Protein AF-A0A1C2XYI6-F1 (afdb_monomer)

Sequence (178 aa):
MKVKRRLLYPVLLLLIMILSIPGVAYAEFDEYGYNAQARMFIGTLENWEALLQGLPPEPFNPKETDIVFVERKWDKLFDPMIHFNPPLGAGAWQEARLWKYLSGDQLGWTWHQDIEVVYSPDHPILGAFAIPQEAMGLTGFYCTRQQEYLLGPHGQRTVIQDFYVKKSVVIKAIIGLE

Secondary structure (DSSP, 8-state):
---SSTTHHHHHHHHHHHHTS---------TTSEETTTTEEEEEHHHHHHHHHTPPPPP--TT-BS-EEEEEEE-TTTGGGGGTPPPSSTT-EEEEEEEEE--GGGTT-EEEEEEEEEE-SSS--TTSEEPPHHHHSSS-EEEEEEEEEEE-TTS-EEEEEEEE--HHHHHHHHHT--

pLDDT: mean 88.87, std 14.99, range [43.09, 98.44]

Structure (mmCIF, N/CA/C/O backbone):
data_AF-A0A1C2XYI6-F1
#
_entry.id   AF-A0A1C2XYI6-F1
#
loop_
_atom_site.group_PDB
_atom_site.id
_atom_site.type_symbol
_atom_site.label_atom_id
_atom_site.label_alt_id
_atom_site.label_comp_id
_atom_site.label_asym_id
_atom_site.label_entity_id
_atom_site.label_seq_id
_atom_site.pdbx_PDB_ins_code
_atom_site.Cartn_x
_atom_site.Cartn_y
_atom_site.Cartn_z
_atom_site.occupancy
_atom_site.B_iso_or_equiv
_atom_site.auth_seq_id
_atom_site.auth_comp_id
_atom_site.auth_asym_id
_atom_site.auth_atom_id
_atom_site.pdbx_PDB_model_num
ATOM 1 N N . MET A 1 1 ? 52.700 2.552 43.284 1.00 43.31 1 MET A N 1
ATOM 2 C CA . MET A 1 1 ? 51.449 2.497 42.486 1.00 43.31 1 MET A CA 1
ATOM 3 C C . MET A 1 1 ? 51.345 3.720 41.566 1.00 43.31 1 MET A C 1
ATOM 5 O O . MET A 1 1 ? 50.894 4.762 42.013 1.00 43.31 1 MET A O 1
ATOM 9 N N . LYS A 1 2 ? 51.801 3.646 40.305 1.00 44.78 2 LYS A N 1
ATOM 10 C CA . LYS A 1 2 ? 51.787 4.788 39.353 1.00 44.78 2 LYS A CA 1
ATOM 11 C C . LYS A 1 2 ? 51.419 4.377 37.912 1.00 44.78 2 LYS A C 1
ATOM 13 O O . LYS A 1 2 ? 52.001 4.874 36.960 1.00 44.78 2 LYS A O 1
ATOM 18 N N . VAL A 1 3 ? 50.455 3.469 37.736 1.00 51.53 3 VAL A N 1
ATOM 19 C CA . VAL A 1 3 ? 50.033 3.016 36.385 1.00 51.53 3 VAL A CA 1
ATOM 20 C C . VAL A 1 3 ? 48.560 3.313 36.070 1.00 51.53 3 VAL A C 1
ATOM 22 O O . VAL A 1 3 ? 48.136 3.193 34.931 1.00 51.53 3 VAL A O 1
ATOM 25 N N . LYS A 1 4 ? 47.760 3.818 37.016 1.00 49.41 4 LYS A N 1
ATOM 26 C CA . LYS A 1 4 ? 46.311 3.962 36.776 1.00 49.41 4 LYS A CA 1
ATOM 27 C C . LYS A 1 4 ? 45.860 5.249 36.063 1.00 49.41 4 LYS A C 1
ATOM 29 O O . LYS A 1 4 ? 44.732 5.282 35.603 1.00 49.41 4 LYS A O 1
ATOM 34 N N . ARG A 1 5 ? 46.698 6.292 35.922 1.00 50.41 5 ARG A N 1
ATOM 35 C CA . ARG A 1 5 ? 46.276 7.590 35.329 1.00 50.41 5 ARG A CA 1
ATOM 36 C C . ARG A 1 5 ? 46.574 7.778 33.832 1.00 50.41 5 ARG A C 1
ATOM 38 O O . ARG A 1 5 ? 45.902 8.587 33.207 1.00 50.41 5 ARG A O 1
ATOM 45 N N . ARG A 1 6 ? 47.541 7.057 33.244 1.00 52.91 6 ARG A N 1
ATOM 46 C CA . ARG A 1 6 ? 47.948 7.263 31.831 1.00 52.91 6 ARG A CA 1
ATOM 47 C C . ARG A 1 6 ? 47.010 6.619 30.802 1.00 52.91 6 ARG A C 1
ATOM 49 O O . ARG A 1 6 ? 46.948 7.103 29.683 1.00 52.91 6 ARG A O 1
ATOM 56 N N . LEU A 1 7 ? 46.263 5.584 31.189 1.00 54.53 7 LEU A N 1
ATOM 57 C CA . LEU A 1 7 ? 45.269 4.921 30.331 1.00 54.53 7 LEU A CA 1
ATOM 58 C C . LEU A 1 7 ? 43.875 5.562 30.398 1.00 54.53 7 LEU A C 1
ATOM 60 O O . LEU A 1 7 ? 43.057 5.324 29.522 1.00 54.53 7 LEU A O 1
ATOM 64 N N . LEU A 1 8 ? 43.612 6.407 31.400 1.00 58.50 8 LEU A N 1
ATOM 65 C CA . LEU A 1 8 ? 42.308 7.056 31.585 1.00 58.50 8 LEU A CA 1
ATOM 66 C C . LEU A 1 8 ? 42.008 8.085 30.483 1.00 58.50 8 LEU A C 1
ATOM 68 O O . LEU A 1 8 ? 40.894 8.132 29.979 1.00 58.50 8 LEU A O 1
ATOM 72 N N . TYR A 1 9 ? 43.012 8.862 30.069 1.00 62.53 9 TYR A N 1
ATOM 73 C CA . TYR A 1 9 ? 42.872 9.880 29.022 1.00 62.53 9 TYR A CA 1
ATOM 74 C C . TYR A 1 9 ? 42.573 9.329 27.615 1.00 62.53 9 TYR A C 1
ATOM 76 O O . TYR A 1 9 ? 41.619 9.807 27.004 1.00 62.53 9 TYR A O 1
ATOM 84 N N . PRO A 1 10 ? 43.316 8.339 27.080 1.00 66.38 10 PRO A N 1
ATOM 85 C CA . PRO A 1 10 ? 43.022 7.800 25.751 1.00 66.38 10 PRO A CA 1
ATOM 86 C C . PRO A 1 10 ? 41.684 7.050 25.705 1.00 66.38 10 PRO A C 1
ATOM 88 O O . PRO A 1 10 ? 40.986 7.125 24.700 1.00 66.38 10 PRO A O 1
ATOM 91 N N . VAL A 1 11 ? 41.281 6.394 26.801 1.00 70.00 11 VAL A N 1
ATOM 92 C CA . VAL A 1 11 ? 39.966 5.737 26.907 1.00 70.00 11 VAL A CA 1
ATOM 93 C C . VAL A 1 11 ? 38.830 6.765 26.924 1.00 70.00 11 VAL A C 1
ATOM 95 O O . VAL A 1 11 ? 37.819 6.561 26.258 1.00 70.00 11 VAL A O 1
ATOM 98 N N . LEU A 1 12 ? 39.005 7.891 27.624 1.00 70.56 12 LEU A N 1
ATOM 99 C CA . LEU A 1 12 ? 38.019 8.974 27.654 1.00 70.56 12 LEU A CA 1
ATOM 100 C C . LEU A 1 12 ? 37.862 9.646 26.279 1.00 70.56 12 LEU A C 1
ATOM 102 O O . LEU A 1 12 ? 36.743 9.905 25.852 1.00 70.56 12 LEU A O 1
ATOM 106 N N . LEU A 1 13 ? 38.968 9.873 25.562 1.00 70.75 13 LEU A N 1
ATOM 107 C CA . LEU A 1 13 ? 38.957 10.406 24.193 1.00 70.75 13 LEU A CA 1
ATOM 108 C C . LEU A 1 13 ? 38.247 9.468 23.209 1.00 70.75 13 LEU A C 1
ATOM 110 O O . LEU A 1 13 ? 37.468 9.935 22.380 1.00 70.75 13 LEU A O 1
ATOM 114 N N . LEU A 1 14 ? 38.463 8.155 23.335 1.00 69.31 14 LEU A N 1
ATOM 115 C CA . LEU A 1 14 ? 37.775 7.155 22.515 1.00 69.31 14 LEU A CA 1
ATOM 116 C C . LEU A 1 14 ? 36.259 7.150 22.786 1.00 69.31 14 LEU A C 1
ATOM 118 O O . LEU A 1 14 ? 35.465 7.083 21.854 1.00 69.31 14 LEU A O 1
ATOM 122 N N . LEU A 1 15 ? 35.857 7.284 24.055 1.00 63.47 15 LEU A N 1
ATOM 123 C CA . LEU A 1 15 ? 34.454 7.395 24.470 1.00 63.47 15 LEU A CA 1
ATOM 124 C C . LEU A 1 15 ? 33.782 8.663 23.930 1.00 63.47 15 LEU A C 1
ATOM 126 O O . LEU A 1 15 ? 32.656 8.587 23.449 1.00 63.47 15 LEU A O 1
ATOM 130 N N . ILE A 1 16 ? 34.475 9.806 23.952 1.00 68.50 16 ILE A N 1
ATOM 131 C CA . ILE A 1 16 ? 33.968 11.059 23.373 1.00 68.50 16 ILE A CA 1
ATOM 132 C C . ILE A 1 16 ? 33.800 10.914 21.857 1.00 68.50 16 ILE A C 1
ATOM 134 O O . ILE A 1 16 ? 32.778 11.325 21.329 1.00 68.50 16 ILE A O 1
ATOM 138 N N . MET A 1 17 ? 34.736 10.268 21.154 1.00 62.41 17 MET A N 1
ATOM 139 C CA . MET A 1 17 ? 34.591 10.014 19.715 1.00 62.41 17 MET A CA 1
ATOM 140 C C . MET A 1 17 ? 33.411 9.096 19.370 1.00 62.41 17 MET A C 1
ATOM 142 O O . MET A 1 17 ? 32.752 9.330 18.362 1.00 62.41 17 MET A O 1
ATOM 146 N N . ILE A 1 18 ? 33.125 8.083 20.196 1.00 58.53 18 ILE A N 1
ATOM 147 C CA . ILE A 1 18 ? 31.962 7.197 20.010 1.00 58.53 18 ILE A CA 1
ATOM 148 C C . ILE A 1 18 ? 30.650 7.947 20.298 1.00 58.53 18 ILE A C 1
ATOM 150 O O . ILE A 1 18 ? 29.663 7.732 19.602 1.00 58.53 18 ILE A O 1
ATOM 154 N N . LEU A 1 19 ? 30.640 8.860 21.275 1.00 55.59 19 LEU A N 1
ATOM 155 C CA . LEU A 1 19 ? 29.485 9.714 21.593 1.00 55.59 19 LEU A CA 1
ATOM 156 C C . LEU A 1 19 ? 29.260 10.844 20.571 1.00 55.59 19 LEU A C 1
ATOM 158 O O . LEU A 1 19 ? 28.154 11.364 20.479 1.00 55.59 19 LEU A O 1
ATOM 162 N N . SER A 1 20 ? 30.289 11.209 19.801 1.00 53.59 20 SER A N 1
ATOM 163 C CA . SER A 1 20 ? 30.213 12.169 18.690 1.00 53.59 20 SER A CA 1
ATOM 164 C C . SER A 1 20 ? 29.752 11.546 17.373 1.00 53.59 20 SER A C 1
ATOM 166 O O . SER A 1 20 ? 29.658 12.255 16.370 1.00 53.59 20 SER A O 1
ATOM 168 N N . ILE A 1 21 ? 29.490 10.235 17.338 1.00 52.50 21 ILE A N 1
ATOM 169 C CA . ILE A 1 21 ? 28.773 9.640 16.213 1.00 52.50 21 ILE A CA 1
ATOM 170 C C . ILE A 1 21 ? 27.364 10.229 16.292 1.00 52.50 21 ILE A C 1
ATOM 172 O O . ILE A 1 21 ? 26.701 9.995 17.306 1.00 52.50 21 ILE A O 1
ATOM 176 N N . PRO A 1 22 ? 26.903 11.011 15.295 1.00 46.78 22 PRO A N 1
ATOM 177 C CA . PRO A 1 22 ? 25.528 11.474 15.279 1.00 46.78 22 PRO A CA 1
ATOM 178 C C . PRO A 1 22 ? 24.670 10.222 15.381 1.00 46.78 22 PRO A C 1
ATOM 180 O O . PRO A 1 22 ? 24.719 9.357 14.501 1.00 46.78 22 PRO A O 1
ATOM 183 N N . GLY A 1 23 ? 23.999 10.079 16.529 1.00 45.09 23 GLY A N 1
ATOM 184 C CA . GLY A 1 23 ? 23.109 8.965 16.786 1.00 45.09 23 GLY A CA 1
ATOM 185 C C . GLY A 1 23 ? 22.221 8.837 15.568 1.00 45.09 23 GLY A C 1
ATOM 186 O O . GLY A 1 23 ? 21.718 9.849 15.083 1.00 45.09 23 GLY A O 1
ATOM 187 N N . VAL A 1 24 ? 22.136 7.625 15.025 1.00 43.09 24 VAL A N 1
ATOM 188 C CA . VAL A 1 24 ? 21.235 7.294 13.928 1.00 43.09 24 VAL A CA 1
ATOM 189 C C . VAL A 1 24 ? 19.877 7.845 14.333 1.00 43.09 24 VAL A C 1
ATOM 191 O O . VAL A 1 24 ? 19.216 7.282 15.206 1.00 43.09 24 VAL A O 1
ATOM 194 N N . ALA A 1 25 ? 19.524 9.008 13.788 1.00 46.56 25 ALA A N 1
ATOM 195 C CA . ALA A 1 25 ? 18.205 9.561 13.926 1.00 46.56 25 ALA A CA 1
ATOM 196 C C . ALA A 1 25 ? 17.345 8.543 13.199 1.00 46.56 25 ALA A C 1
ATOM 198 O O . ALA A 1 25 ? 17.346 8.486 11.971 1.00 46.56 25 ALA A O 1
ATOM 199 N N . TYR A 1 26 ? 16.706 7.654 13.958 1.00 46.44 26 TYR A N 1
ATOM 200 C CA . TYR A 1 26 ? 15.505 7.010 13.476 1.00 46.44 26 TYR A CA 1
ATOM 201 C C . TYR A 1 26 ? 14.631 8.176 13.051 1.00 46.44 26 TYR A C 1
ATOM 203 O O . TYR A 1 26 ? 14.217 8.948 13.912 1.00 46.44 26 TYR A O 1
ATOM 211 N N . ALA A 1 27 ? 14.509 8.394 11.739 1.00 55.00 27 ALA A N 1
ATOM 212 C CA . ALA A 1 27 ? 13.663 9.450 11.224 1.00 55.00 27 ALA A CA 1
ATOM 213 C C . ALA A 1 27 ? 12.308 9.272 11.896 1.00 55.00 27 ALA A C 1
ATOM 215 O O . ALA A 1 27 ? 11.686 8.216 11.774 1.00 55.00 27 ALA A O 1
ATOM 216 N N . GLU A 1 28 ? 11.939 10.250 12.708 1.00 81.00 28 GLU A N 1
ATOM 217 C CA . GLU A 1 28 ? 10.619 10.312 13.296 1.00 81.00 28 GLU A CA 1
ATOM 218 C C . GLU A 1 28 ? 9.635 10.504 12.140 1.00 81.00 28 GLU A C 1
ATOM 220 O O . GLU A 1 28 ? 9.983 11.088 11.108 1.00 81.00 28 GLU A O 1
ATOM 225 N N . PHE A 1 29 ? 8.447 9.926 12.264 1.00 88.25 29 PHE A N 1
ATOM 226 C CA . PHE A 1 29 ? 7.396 10.191 11.294 1.00 88.25 29 PHE A CA 1
ATOM 227 C C . PHE A 1 29 ? 7.044 11.681 11.356 1.00 88.25 29 PHE A C 1
ATOM 229 O O . PHE A 1 29 ? 7.002 12.255 12.446 1.00 88.25 29 PHE A O 1
ATOM 236 N N . ASP A 1 30 ? 6.831 12.307 10.202 1.00 90.75 30 ASP A N 1
ATOM 237 C CA . ASP A 1 30 ? 6.361 13.689 10.157 1.00 90.75 30 ASP A CA 1
ATOM 238 C C . ASP A 1 30 ? 4.878 13.798 10.560 1.00 90.75 30 ASP A C 1
ATOM 240 O O . ASP A 1 30 ? 4.233 12.820 10.944 1.00 90.75 30 ASP A O 1
ATOM 244 N N . GLU A 1 31 ? 4.328 15.007 10.483 1.00 90.75 31 GLU A N 1
ATOM 245 C CA . GLU A 1 31 ? 2.940 15.302 10.854 1.00 90.75 31 GLU A CA 1
ATOM 246 C C . GLU A 1 31 ? 1.879 14.569 10.015 1.00 90.75 31 GLU A C 1
ATOM 248 O O . GLU A 1 31 ? 0.759 14.389 10.490 1.00 90.75 31 GLU A O 1
ATOM 253 N N . TYR A 1 32 ? 2.221 14.091 8.814 1.00 91.75 32 TYR A N 1
ATOM 254 C CA . TYR A 1 32 ? 1.335 13.243 8.010 1.00 91.75 32 TYR A CA 1
ATOM 255 C C . TYR A 1 32 ? 1.375 11.784 8.463 1.00 91.75 32 TYR A C 1
ATOM 257 O O . TYR A 1 32 ? 0.476 11.009 8.132 1.00 91.75 32 TYR A O 1
ATOM 265 N N . GLY A 1 33 ? 2.429 11.394 9.184 1.00 92.44 33 GLY A N 1
ATOM 266 C CA . GLY A 1 33 ? 2.783 10.002 9.404 1.00 92.44 33 GLY A CA 1
ATOM 267 C C . GLY A 1 33 ? 3.702 9.445 8.316 1.00 92.44 33 GLY A C 1
ATOM 268 O O . GLY A 1 33 ? 3.725 8.233 8.107 1.00 92.44 33 GLY A O 1
ATOM 269 N N . TYR A 1 34 ? 4.458 10.287 7.604 1.00 94.31 34 TYR A N 1
ATOM 270 C CA . TYR A 1 34 ? 5.405 9.879 6.564 1.00 94.31 34 TYR A CA 1
ATOM 271 C C . TYR A 1 34 ? 6.841 9.775 7.092 1.00 94.31 34 TYR A C 1
ATOM 273 O O . TYR A 1 34 ? 7.310 10.581 7.893 1.00 94.31 34 TYR A O 1
ATOM 281 N N . ASN A 1 35 ? 7.568 8.759 6.625 1.00 95.06 35 ASN A N 1
ATOM 282 C CA . ASN A 1 35 ? 8.977 8.545 6.928 1.00 95.06 35 ASN A CA 1
ATOM 283 C C . ASN A 1 35 ? 9.753 8.192 5.655 1.00 95.06 35 ASN A C 1
ATOM 285 O O . ASN A 1 35 ? 9.824 7.030 5.239 1.00 95.06 35 ASN A O 1
ATOM 289 N N . ALA A 1 36 ? 10.395 9.204 5.069 1.00 91.62 36 ALA A N 1
ATOM 290 C CA . ALA A 1 36 ? 11.170 9.067 3.836 1.00 91.62 36 ALA A CA 1
ATOM 291 C C . ALA A 1 36 ? 12.325 8.057 3.948 1.00 91.62 36 ALA A C 1
ATOM 293 O O . ALA A 1 36 ? 12.610 7.318 3.008 1.00 91.62 36 ALA A O 1
ATOM 294 N N . GLN A 1 37 ? 13.010 7.998 5.096 1.00 91.69 37 GLN A N 1
ATOM 295 C CA . GLN A 1 37 ? 14.162 7.105 5.263 1.00 91.69 37 GLN A CA 1
ATOM 296 C C . GLN A 1 37 ? 13.724 5.642 5.385 1.00 91.69 37 GLN A C 1
ATOM 298 O O . GLN A 1 37 ? 14.354 4.749 4.804 1.00 91.69 37 GLN A O 1
ATOM 303 N N . ALA A 1 38 ? 12.632 5.406 6.117 1.00 93.56 38 ALA A N 1
ATOM 304 C CA . ALA A 1 38 ? 12.037 4.088 6.294 1.00 93.56 38 ALA A CA 1
ATOM 305 C C . ALA A 1 38 ? 11.195 3.633 5.092 1.00 93.56 38 ALA A C 1
ATOM 307 O O . ALA A 1 38 ? 10.863 2.448 5.034 1.00 93.56 38 ALA A O 1
ATOM 308 N N . ARG A 1 39 ? 10.886 4.538 4.145 1.00 96.38 39 ARG A N 1
ATOM 309 C CA . ARG A 1 39 ? 9.989 4.296 2.998 1.00 96.38 39 ARG A CA 1
ATOM 310 C C . ARG A 1 39 ? 8.641 3.770 3.456 1.00 96.38 39 ARG A C 1
ATOM 312 O O . ARG A 1 39 ? 8.193 2.692 3.061 1.00 96.38 39 ARG A O 1
ATOM 319 N N . MET A 1 40 ? 8.076 4.504 4.406 1.00 96.94 40 MET A N 1
ATOM 320 C CA . MET A 1 40 ? 6.895 4.094 5.136 1.00 96.94 40 MET A CA 1
ATOM 321 C C . MET A 1 40 ? 5.966 5.277 5.366 1.00 96.94 40 MET A C 1
ATOM 323 O O . MET A 1 40 ? 6.413 6.407 5.558 1.00 96.94 40 MET A O 1
ATOM 327 N N . PHE A 1 41 ? 4.675 4.984 5.384 1.00 96.50 41 PHE A N 1
ATOM 328 C CA . PHE A 1 41 ? 3.623 5.887 5.816 1.00 96.50 41 PHE A CA 1
ATOM 329 C C . PHE A 1 41 ? 2.706 5.153 6.795 1.00 96.50 41 PHE A C 1
ATOM 331 O O . PHE A 1 41 ? 2.370 3.996 6.542 1.00 96.50 41 PHE A O 1
ATOM 338 N N . ILE A 1 42 ? 2.297 5.803 7.883 1.00 95.38 42 ILE A N 1
ATOM 339 C CA . ILE A 1 42 ? 1.306 5.300 8.841 1.00 95.38 42 ILE A CA 1
ATOM 340 C C . ILE A 1 42 ? 0.376 6.454 9.215 1.00 95.38 42 ILE A C 1
ATOM 342 O O . ILE A 1 42 ? 0.786 7.374 9.915 1.00 95.38 42 ILE A O 1
ATOM 346 N N . GLY A 1 43 ? -0.884 6.387 8.798 1.00 95.12 43 GLY A N 1
ATOM 347 C CA . GLY A 1 43 ? -1.850 7.454 9.051 1.00 95.12 43 GLY A CA 1
ATOM 348 C C . GLY A 1 43 ? -3.250 7.097 8.569 1.00 95.12 43 GLY A C 1
ATOM 349 O O . GLY A 1 43 ? -3.619 5.923 8.522 1.00 95.12 43 GLY A O 1
ATOM 350 N N . THR A 1 44 ? -4.033 8.107 8.204 1.00 96.81 44 THR A N 1
ATOM 351 C CA . THR A 1 44 ? -5.316 7.929 7.511 1.00 96.81 44 THR A CA 1
ATOM 352 C C . THR A 1 44 ? -5.116 7.952 6.000 1.00 96.81 44 THR A C 1
ATOM 354 O O . THR A 1 44 ? -4.115 8.468 5.497 1.00 96.81 44 THR A O 1
ATOM 357 N N . LEU A 1 45 ? -6.065 7.380 5.259 1.00 96.38 45 LEU A N 1
ATOM 358 C CA . LEU A 1 45 ? -6.080 7.463 3.800 1.00 96.38 45 LEU A CA 1
ATOM 359 C C . LEU A 1 45 ? -6.155 8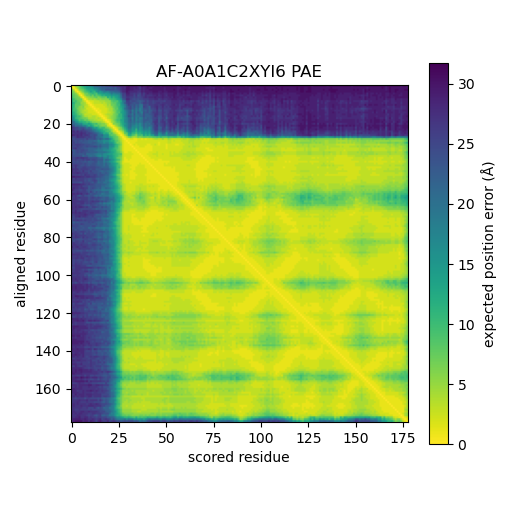.924 3.332 1.00 96.38 45 LEU A C 1
ATOM 361 O O . LEU A 1 45 ? -5.452 9.295 2.399 1.00 96.38 45 LEU A O 1
ATOM 365 N N . GLU A 1 46 ? -6.919 9.759 4.037 1.00 95.75 46 GLU A N 1
ATOM 366 C CA . GLU A 1 46 ? -7.007 11.205 3.795 1.00 95.75 46 GLU A CA 1
ATOM 367 C C . GLU A 1 46 ? -5.646 11.894 3.969 1.00 95.75 46 GLU A C 1
ATOM 369 O O . GLU A 1 46 ? -5.225 12.642 3.091 1.00 95.75 46 GLU A O 1
ATOM 374 N N . ASN A 1 47 ? -4.887 11.578 5.026 1.00 96.06 47 ASN A N 1
ATOM 375 C CA . ASN A 1 47 ? -3.545 12.142 5.222 1.00 96.06 47 ASN A CA 1
ATOM 376 C C . ASN A 1 47 ? -2.532 11.656 4.188 1.00 96.06 47 ASN A C 1
ATOM 378 O O . ASN A 1 47 ? -1.625 12.400 3.815 1.00 96.06 47 ASN A O 1
ATOM 382 N N . TRP A 1 48 ? -2.682 10.425 3.700 1.00 95.88 48 TRP A N 1
ATOM 383 C CA . TRP A 1 48 ? -1.884 9.944 2.579 1.00 95.88 48 TRP A CA 1
ATOM 384 C C . TRP A 1 48 ? -2.170 10.754 1.308 1.00 95.88 48 TRP A C 1
ATOM 386 O O . TRP A 1 48 ? -1.246 11.157 0.603 1.00 95.88 48 TRP A O 1
ATOM 396 N N . GLU A 1 49 ? -3.441 11.019 1.009 1.00 94.81 49 GLU A N 1
ATOM 397 C CA . GLU A 1 49 ? -3.833 11.837 -0.140 1.00 94.81 49 GLU A CA 1
ATOM 398 C C . GLU A 1 49 ? -3.385 13.294 0.015 1.00 94.81 49 GLU A C 1
ATOM 400 O O . GLU A 1 49 ? -2.876 13.876 -0.945 1.00 94.81 49 GLU A O 1
ATOM 405 N N . ALA A 1 50 ? -3.495 13.856 1.221 1.00 95.50 50 ALA A N 1
ATOM 406 C CA . ALA A 1 50 ? -3.021 15.196 1.542 1.00 95.50 50 ALA A CA 1
ATOM 407 C C . ALA A 1 50 ? -1.508 15.326 1.324 1.00 95.50 50 ALA A C 1
ATOM 409 O O . ALA A 1 50 ? -1.074 16.256 0.642 1.00 95.50 50 ALA A O 1
ATOM 410 N N . LEU A 1 51 ? -0.719 14.349 1.794 1.00 94.62 51 LEU A N 1
ATOM 411 C CA . LEU A 1 51 ? 0.726 14.275 1.557 1.00 94.62 51 LEU A CA 1
ATOM 412 C C . LEU A 1 51 ? 1.049 14.325 0.059 1.00 94.62 51 LEU A C 1
ATOM 414 O O . LEU A 1 51 ? 1.893 15.113 -0.369 1.00 94.62 51 LEU A O 1
ATOM 418 N N . LEU A 1 52 ? 0.374 13.498 -0.745 1.00 92.81 52 LEU A N 1
ATOM 419 C CA . LEU A 1 52 ? 0.604 13.445 -2.189 1.00 92.81 52 LEU A CA 1
ATOM 420 C C . LEU A 1 52 ? 0.201 14.748 -2.896 1.00 92.81 52 LEU A C 1
ATOM 422 O O . LEU A 1 52 ? 0.826 15.131 -3.880 1.00 92.81 52 LEU A O 1
ATOM 426 N N . GLN A 1 53 ? -0.824 15.444 -2.408 1.00 93.19 53 GLN A N 1
ATOM 427 C CA . GLN A 1 53 ? -1.312 16.697 -2.995 1.00 93.19 53 GLN A CA 1
ATOM 428 C C . GLN A 1 53 ? -0.610 17.949 -2.444 1.00 93.19 53 GLN A C 1
ATOM 430 O O . GLN A 1 53 ? -0.831 19.047 -2.957 1.00 93.19 53 GLN A O 1
ATOM 435 N N . GLY A 1 54 ? 0.232 17.810 -1.415 1.00 92.31 54 GLY A N 1
ATOM 436 C CA . GLY A 1 54 ? 0.833 18.938 -0.701 1.00 92.31 54 GLY A CA 1
ATOM 437 C C . GLY A 1 54 ? -0.187 19.775 0.081 1.00 92.31 54 GLY A C 1
ATOM 438 O O . GLY A 1 54 ? 0.007 20.980 0.249 1.00 92.31 54 GLY A O 1
ATOM 439 N N . LEU A 1 55 ? -1.289 19.159 0.513 1.00 94.75 55 LEU A N 1
ATOM 440 C CA . LEU A 1 55 ? -2.298 19.769 1.381 1.00 94.75 55 LEU A CA 1
ATOM 441 C C . LEU A 1 55 ? -1.915 19.569 2.853 1.00 94.75 55 LEU A C 1
ATOM 443 O O . LEU A 1 55 ? -1.239 18.591 3.140 1.00 94.75 55 LEU A O 1
ATOM 447 N N . PRO A 1 56 ? -2.348 20.439 3.785 1.00 94.19 56 PRO A N 1
ATOM 448 C CA . PRO A 1 56 ? -2.069 20.270 5.213 1.00 94.19 56 PRO A CA 1
ATOM 449 C C . PRO A 1 56 ? -2.573 18.925 5.768 1.00 94.19 56 PRO A C 1
ATOM 451 O O . PRO A 1 56 ? -3.602 18.437 5.293 1.00 94.19 56 PRO A O 1
ATOM 454 N N . PRO A 1 57 ? -1.915 18.350 6.793 1.00 93.69 57 PRO A N 1
ATOM 455 C CA . PRO A 1 57 ? -2.394 17.131 7.434 1.00 93.69 57 PRO A CA 1
ATOM 456 C C . PRO A 1 57 ? -3.660 17.408 8.252 1.00 93.69 57 PRO A C 1
ATOM 458 O O . PRO A 1 57 ? -3.804 18.465 8.876 1.00 93.69 57 PRO A O 1
ATOM 461 N N . GLU A 1 58 ? -4.546 16.422 8.319 1.00 90.06 58 GLU A N 1
ATOM 462 C CA . GLU A 1 58 ? -5.700 16.436 9.206 1.00 90.06 58 GLU A CA 1
ATOM 463 C C . GLU A 1 58 ? -5.408 15.650 10.497 1.00 90.06 58 GLU A C 1
ATOM 465 O O . GLU A 1 58 ? -4.879 14.530 10.463 1.00 90.06 58 GLU A O 1
ATOM 470 N N . PRO A 1 59 ? -5.731 16.214 11.675 1.00 87.62 59 PRO A N 1
ATOM 471 C CA . PRO A 1 59 ? -5.619 15.484 12.926 1.00 87.62 59 PRO A CA 1
ATOM 472 C C . PRO A 1 59 ? -6.658 14.363 12.963 1.00 87.62 59 PRO A C 1
ATOM 474 O O . PRO A 1 59 ? -7.827 14.580 12.660 1.00 87.62 59 PRO A O 1
ATOM 477 N N . PHE A 1 60 ? -6.250 13.181 13.416 1.00 85.12 60 PHE A N 1
ATOM 478 C CA . PHE A 1 60 ? -7.141 12.029 13.525 1.00 85.12 60 PHE A CA 1
ATOM 479 C C . PHE A 1 60 ? -6.966 11.310 14.860 1.00 85.12 60 PHE A C 1
ATOM 481 O O . PHE A 1 60 ? -5.893 11.331 15.472 1.00 85.12 60 PHE A O 1
ATOM 488 N N . ASN A 1 61 ? -8.018 10.631 15.314 1.00 87.38 61 ASN A N 1
ATOM 489 C CA . ASN A 1 61 ? -7.943 9.753 16.473 1.00 87.38 61 ASN A CA 1
ATOM 490 C C . ASN A 1 61 ? -7.674 8.302 16.015 1.00 87.38 61 ASN A C 1
ATOM 492 O O . ASN A 1 61 ? -8.484 7.737 15.286 1.00 87.38 61 ASN A O 1
ATOM 496 N N . PRO A 1 62 ? -6.603 7.628 16.485 1.00 85.38 62 PRO A N 1
ATOM 497 C CA . PRO A 1 62 ? -6.280 6.243 16.109 1.00 85.38 62 PRO A CA 1
ATOM 498 C C . PRO A 1 62 ? -7.342 5.183 16.449 1.00 85.38 62 PRO A C 1
ATOM 500 O O . PRO A 1 62 ? -7.161 4.010 16.126 1.00 85.38 62 PRO A O 1
ATOM 503 N N . LYS A 1 63 ? -8.403 5.558 17.169 1.00 87.38 63 LYS A N 1
ATOM 504 C CA . LYS A 1 63 ? -9.533 4.695 17.545 1.00 87.38 63 LYS A CA 1
ATOM 505 C C . LYS A 1 63 ? -10.862 5.170 16.965 1.00 87.38 63 LYS A C 1
ATOM 507 O O . LYS A 1 63 ? -11.913 4.697 17.390 1.00 87.38 63 LYS A O 1
ATOM 512 N N . GLU A 1 64 ? -10.821 6.143 16.067 1.00 91.94 64 GLU A N 1
ATOM 513 C CA . GLU A 1 64 ? -12.016 6.664 15.429 1.00 91.94 64 GLU A CA 1
ATOM 514 C C . GLU A 1 64 ? -12.65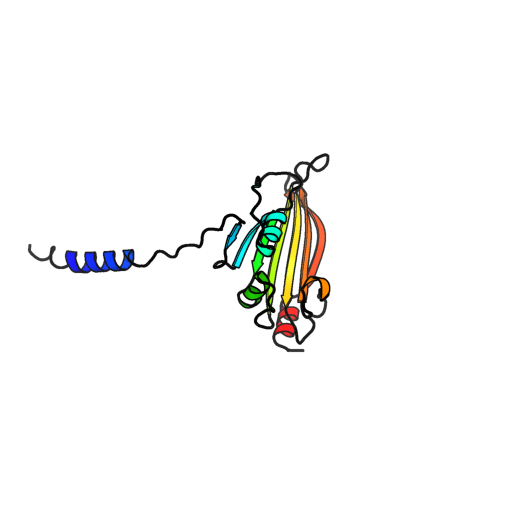9 5.602 14.546 1.00 91.94 64 GLU A C 1
ATOM 516 O O . GLU A 1 64 ? -11.984 4.860 13.826 1.00 91.94 64 GLU A O 1
ATOM 521 N N . THR A 1 65 ? -13.978 5.500 14.647 1.00 94.81 65 THR A N 1
ATOM 522 C CA . THR A 1 65 ? -14.755 4.648 13.761 1.00 94.81 65 THR A CA 1
ATOM 523 C C . THR A 1 65 ? -14.991 5.357 12.445 1.00 94.81 65 THR A C 1
ATOM 525 O O . THR A 1 65 ? -15.023 6.578 12.366 1.00 94.81 65 THR A O 1
ATOM 528 N N . ASP A 1 66 ? -15.205 4.566 11.413 1.00 94.38 66 ASP A N 1
ATOM 529 C CA . ASP A 1 66 ? -15.516 5.017 10.070 1.00 94.38 66 ASP A CA 1
ATOM 530 C C . ASP A 1 66 ? -14.424 5.754 9.287 1.00 94.38 66 ASP A C 1
ATOM 532 O O . ASP A 1 66 ? -14.643 6.086 8.124 1.00 94.38 66 ASP A O 1
ATOM 536 N N . ILE A 1 67 ? -13.221 5.852 9.849 1.00 95.88 67 ILE A N 1
ATOM 537 C CA . ILE A 1 67 ? -12.023 6.341 9.162 1.00 95.88 67 ILE A CA 1
ATOM 538 C C . ILE A 1 67 ? -11.213 5.169 8.605 1.00 95.88 67 ILE A C 1
ATOM 540 O O . ILE A 1 67 ? -11.018 4.149 9.274 1.00 95.88 67 ILE A O 1
ATOM 544 N N . VAL A 1 68 ? -10.731 5.320 7.369 1.00 97.62 68 VAL A N 1
ATOM 545 C CA . VAL A 1 68 ? -9.801 4.370 6.753 1.00 97.62 68 VAL A CA 1
ATOM 546 C C . VAL A 1 68 ? -8.382 4.756 7.138 1.00 97.62 68 VAL A C 1
ATOM 548 O O . VAL A 1 68 ? -7.855 5.783 6.717 1.00 97.62 68 VAL A O 1
ATOM 551 N N . PHE A 1 69 ? -7.756 3.904 7.928 1.00 97.44 69 PHE A N 1
ATOM 552 C CA . PHE A 1 69 ? -6.342 3.973 8.237 1.00 97.44 69 PHE A CA 1
ATOM 553 C C . PHE A 1 69 ? -5.538 3.225 7.185 1.00 97.44 69 PHE A C 1
ATOM 555 O O . PHE A 1 69 ? -6.030 2.272 6.576 1.00 97.44 69 PHE A O 1
ATOM 562 N N . VAL A 1 70 ? -4.293 3.641 6.991 1.00 97.38 70 VAL A N 1
ATOM 563 C CA . VAL A 1 70 ? -3.383 3.014 6.044 1.00 97.38 70 VAL A CA 1
ATOM 564 C C . VAL A 1 70 ? -1.957 2.987 6.585 1.00 97.38 70 VAL A C 1
ATOM 566 O O . VAL A 1 70 ? -1.413 3.983 7.059 1.00 97.38 70 VAL A O 1
ATOM 569 N N . GLU A 1 71 ? -1.337 1.821 6.463 1.00 97.56 71 GLU A N 1
ATOM 570 C CA . GLU A 1 71 ? 0.104 1.630 6.529 1.00 97.56 71 GLU A CA 1
ATOM 571 C C . GLU A 1 71 ? 0.585 1.330 5.111 1.00 97.56 71 GLU A C 1
ATOM 573 O O . GLU A 1 71 ? 0.114 0.381 4.482 1.00 97.56 71 GLU A O 1
ATOM 578 N N . ARG A 1 72 ? 1.516 2.127 4.589 1.00 97.94 72 ARG A N 1
ATOM 579 C CA . ARG A 1 72 ? 2.177 1.852 3.309 1.00 97.94 72 ARG A CA 1
ATOM 580 C C . ARG A 1 72 ? 3.654 1.629 3.533 1.00 97.94 72 ARG A C 1
ATOM 582 O O . ARG A 1 72 ? 4.275 2.293 4.361 1.00 97.94 72 ARG A O 1
ATOM 589 N N . LYS A 1 73 ? 4.224 0.731 2.745 1.00 98.00 73 LYS A N 1
ATOM 590 C CA . LYS A 1 73 ? 5.660 0.496 2.682 1.00 98.00 73 LYS A CA 1
ATOM 591 C C . LYS A 1 73 ? 6.062 0.244 1.247 1.00 98.00 73 LYS A C 1
ATOM 593 O O . LYS A 1 73 ? 5.346 -0.434 0.520 1.00 98.00 73 LYS A O 1
ATOM 598 N N . TRP A 1 74 ? 7.209 0.753 0.844 1.00 98.12 74 TRP A N 1
ATOM 599 C CA . TRP A 1 74 ? 7.691 0.558 -0.514 1.00 98.12 74 TRP A CA 1
ATOM 600 C C . TRP A 1 74 ? 9.202 0.393 -0.544 1.00 98.12 74 TRP A C 1
ATOM 602 O O . TRP A 1 74 ? 9.911 0.574 0.453 1.00 98.12 74 TRP A O 1
ATOM 612 N N . ASP A 1 75 ? 9.696 -0.031 -1.694 1.00 97.75 75 ASP A N 1
ATOM 613 C CA . ASP A 1 75 ? 11.114 -0.229 -1.925 1.00 97.75 75 ASP A CA 1
ATOM 614 C C . ASP A 1 75 ? 11.775 1.021 -2.511 1.00 97.75 75 ASP A C 1
ATOM 616 O O . ASP A 1 75 ? 11.128 1.953 -2.978 1.00 97.75 75 ASP A O 1
ATOM 620 N N . LYS A 1 76 ? 13.108 1.034 -2.523 1.00 97.50 76 LYS A N 1
ATOM 621 C CA . LYS A 1 76 ? 13.866 2.176 -3.040 1.00 97.50 76 LYS A CA 1
ATOM 622 C C . L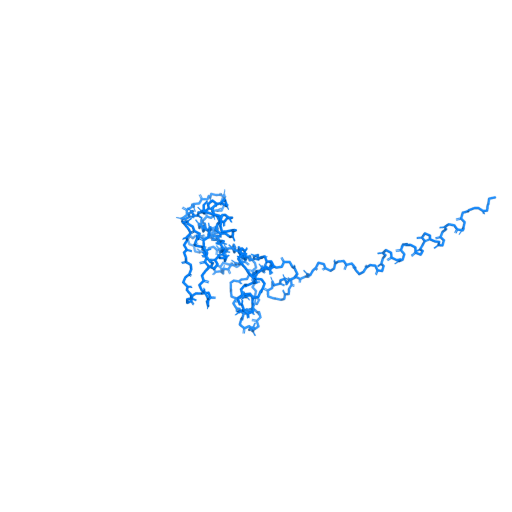YS A 1 76 ? 13.583 2.458 -4.521 1.00 97.50 76 LYS A C 1
ATOM 624 O O . LYS A 1 76 ? 13.672 3.610 -4.936 1.00 97.50 76 LYS A O 1
ATOM 629 N N . LEU A 1 77 ? 13.293 1.442 -5.336 1.00 97.81 77 LEU A N 1
ATOM 630 C CA . LEU A 1 77 ? 13.006 1.655 -6.756 1.00 97.81 77 LEU A CA 1
ATOM 631 C C . LEU A 1 77 ? 11.651 2.344 -6.968 1.00 97.81 77 LEU A C 1
ATOM 633 O O . LEU A 1 77 ? 11.480 3.027 -7.978 1.00 97.81 77 LEU A O 1
ATOM 637 N N . PHE A 1 78 ? 10.726 2.203 -6.017 1.00 97.44 78 PHE A N 1
ATOM 638 C CA . PHE A 1 78 ? 9.424 2.863 -6.014 1.00 97.44 78 PHE A CA 1
ATOM 639 C C . PHE A 1 78 ? 9.463 4.307 -5.479 1.00 97.44 78 PHE A C 1
ATOM 641 O O . PHE A 1 78 ? 8.544 5.061 -5.772 1.00 97.44 78 PHE A O 1
ATOM 648 N N . ASP A 1 79 ? 10.520 4.735 -4.770 1.00 95.94 79 ASP A N 1
ATOM 649 C CA . ASP A 1 79 ? 10.636 6.086 -4.173 1.00 95.94 79 ASP A CA 1
ATOM 650 C C . ASP A 1 79 ? 10.183 7.250 -5.089 1.00 95.94 79 ASP A C 1
ATOM 652 O O . ASP A 1 79 ? 9.453 8.122 -4.610 1.00 95.94 79 ASP A O 1
ATOM 656 N N . PRO A 1 80 ? 10.529 7.300 -6.395 1.00 95.88 80 PRO A N 1
ATOM 657 C CA . PRO A 1 80 ? 10.100 8.403 -7.260 1.00 95.88 80 PRO A CA 1
ATOM 658 C C . PRO A 1 80 ? 8.577 8.537 -7.416 1.00 95.88 80 PRO A C 1
ATOM 660 O O . PRO A 1 80 ? 8.089 9.647 -7.648 1.00 95.88 80 PRO A O 1
ATOM 663 N N . MET A 1 81 ? 7.824 7.443 -7.250 1.00 94.31 81 MET A N 1
ATOM 664 C CA . MET A 1 81 ? 6.363 7.433 -7.389 1.00 94.31 81 MET A CA 1
ATOM 665 C C . MET A 1 81 ? 5.664 8.259 -6.310 1.00 94.31 81 MET A C 1
ATOM 667 O O . MET A 1 81 ? 4.574 8.767 -6.558 1.00 94.31 81 MET A O 1
ATOM 671 N N . ILE A 1 82 ? 6.297 8.456 -5.149 1.00 92.62 82 ILE A N 1
ATOM 672 C CA . ILE A 1 82 ? 5.790 9.338 -4.083 1.00 92.62 82 ILE A CA 1
ATOM 673 C C . ILE A 1 82 ? 5.690 10.794 -4.569 1.00 92.62 82 ILE A C 1
ATOM 675 O O . ILE A 1 82 ? 4.888 11.573 -4.069 1.00 92.62 82 ILE A O 1
ATOM 679 N N . HIS A 1 83 ? 6.468 11.146 -5.594 1.00 90.44 83 HIS A N 1
ATOM 680 C CA . HIS A 1 83 ? 6.463 12.455 -6.243 1.00 90.44 83 HIS A CA 1
ATOM 681 C C . HIS A 1 83 ? 5.968 12.378 -7.695 1.00 90.44 83 HIS A C 1
ATOM 683 O O . HIS A 1 83 ? 6.369 13.196 -8.521 1.00 90.44 83 HIS A O 1
ATOM 689 N N . PHE A 1 84 ? 5.137 11.378 -8.016 1.00 90.44 84 PHE A N 1
ATOM 690 C CA . PHE A 1 84 ? 4.543 11.154 -9.342 1.00 90.44 84 PHE A CA 1
ATOM 691 C C . PHE A 1 84 ? 5.550 10.981 -10.491 1.00 90.44 84 PHE A C 1
ATOM 693 O O . PHE A 1 84 ? 5.217 11.204 -11.655 1.00 90.44 84 PHE A O 1
ATOM 700 N N . ASN A 1 85 ? 6.782 10.570 -10.188 1.00 94.81 85 ASN A N 1
ATOM 701 C CA . ASN A 1 85 ? 7.779 10.231 -11.201 1.00 94.81 85 ASN A CA 1
ATOM 702 C C . ASN A 1 85 ? 7.803 8.715 -11.442 1.00 94.81 85 ASN A C 1
ATOM 704 O O . ASN A 1 85 ? 7.568 7.959 -10.499 1.00 94.81 85 ASN A O 1
ATOM 708 N N . PRO A 1 86 ? 8.147 8.247 -12.659 1.00 95.69 86 PRO A N 1
ATOM 709 C CA . PRO A 1 86 ? 8.246 6.819 -12.945 1.00 95.69 86 PRO A CA 1
ATOM 710 C C . PRO A 1 86 ? 9.218 6.081 -12.005 1.00 95.69 86 PRO A C 1
ATOM 712 O O . PRO A 1 86 ? 10.231 6.665 -11.601 1.00 95.69 86 PRO A O 1
ATOM 715 N N . PRO A 1 87 ? 8.975 4.791 -11.697 1.00 97.19 87 PRO A N 1
ATOM 716 C CA . PRO A 1 87 ? 9.894 3.995 -10.890 1.00 97.19 87 PRO A CA 1
ATOM 717 C C . PRO A 1 87 ? 11.284 3.891 -11.524 1.00 97.19 87 PRO A C 1
ATOM 719 O O . PRO A 1 87 ? 11.433 3.938 -12.746 1.00 97.19 87 PRO A O 1
ATOM 722 N N . LEU A 1 88 ? 12.309 3.667 -10.698 1.00 96.88 88 LEU A N 1
ATOM 723 C CA . LEU A 1 88 ? 13.704 3.586 -11.158 1.00 96.88 88 LEU A CA 1
ATOM 724 C C . LEU A 1 88 ? 14.009 2.343 -12.007 1.00 96.88 88 LEU A C 1
ATOM 726 O O . LEU A 1 88 ? 15.050 2.292 -12.660 1.00 96.88 88 LEU A O 1
ATOM 730 N N . GLY A 1 89 ? 13.142 1.331 -11.984 1.00 96.25 89 GLY A N 1
ATOM 731 C CA . GLY A 1 89 ? 13.309 0.121 -12.781 1.00 96.25 89 GLY A CA 1
ATOM 732 C C . GLY A 1 89 ? 12.339 -0.990 -12.398 1.00 96.25 89 GLY A C 1
ATOM 733 O O . GLY A 1 89 ? 11.608 -0.883 -11.411 1.00 96.25 89 GLY A O 1
ATOM 734 N N . ALA A 1 90 ? 12.351 -2.063 -13.193 1.00 96.94 90 ALA A N 1
ATOM 735 C CA . ALA A 1 90 ? 11.577 -3.273 -12.938 1.00 96.94 90 ALA A CA 1
ATOM 736 C C . ALA A 1 90 ? 11.845 -3.829 -11.528 1.00 96.94 90 ALA A C 1
ATOM 738 O O . ALA A 1 90 ? 12.969 -3.791 -11.026 1.00 96.94 90 ALA A O 1
ATOM 739 N N . GLY A 1 91 ? 10.803 -4.362 -10.897 1.00 96.81 91 GLY A N 1
ATOM 740 C CA . GLY A 1 91 ? 10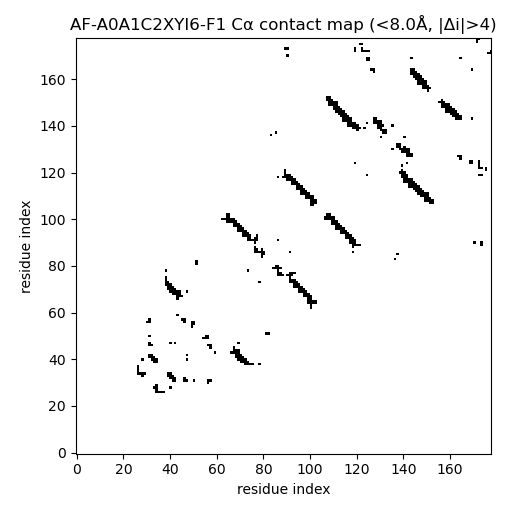.850 -4.867 -9.528 1.00 96.81 91 GLY A CA 1
ATOM 741 C C . GLY A 1 91 ? 10.605 -3.813 -8.452 1.00 96.81 91 GLY A C 1
ATOM 742 O O . GLY A 1 91 ? 10.595 -4.182 -7.281 1.00 96.81 91 GLY A O 1
ATOM 743 N N . ALA A 1 92 ? 10.360 -2.549 -8.820 1.00 98.06 92 ALA A N 1
ATOM 744 C CA . ALA A 1 92 ? 9.827 -1.568 -7.880 1.00 98.06 92 ALA A CA 1
ATOM 745 C C . ALA A 1 92 ? 8.485 -2.043 -7.310 1.00 98.06 92 ALA A C 1
ATOM 747 O O . ALA A 1 92 ? 7.646 -2.553 -8.058 1.00 98.06 92 ALA A O 1
ATOM 748 N N . TRP A 1 93 ? 8.267 -1.885 -6.008 1.00 98.00 93 TRP A N 1
ATOM 749 C CA . TRP A 1 93 ? 7.065 -2.389 -5.350 1.00 98.00 93 TRP A CA 1
ATOM 750 C C . TRP A 1 93 ? 6.589 -1.506 -4.199 1.00 98.00 93 TRP A C 1
ATOM 752 O O . TRP A 1 93 ? 7.372 -0.819 -3.541 1.00 98.00 93 TRP A O 1
ATOM 762 N N . GLN A 1 94 ? 5.285 -1.585 -3.931 1.00 97.94 94 GLN A N 1
ATOM 763 C CA . GLN A 1 94 ? 4.670 -1.095 -2.701 1.00 97.94 94 GLN A CA 1
ATOM 764 C C . GLN A 1 94 ? 3.710 -2.133 -2.113 1.00 97.94 94 GLN A C 1
ATOM 766 O O . GLN A 1 94 ? 3.081 -2.906 -2.836 1.00 97.94 94 GLN A O 1
ATOM 771 N N . GLU A 1 95 ? 3.563 -2.093 -0.797 1.00 98.25 95 GLU A N 1
ATOM 772 C CA . GLU A 1 95 ? 2.517 -2.756 -0.034 1.00 98.25 95 GLU A CA 1
ATOM 773 C C . GLU A 1 95 ? 1.686 -1.694 0.693 1.00 98.25 95 GLU A C 1
ATOM 775 O O . GLU A 1 95 ? 2.227 -0.718 1.223 1.00 98.25 95 GLU A O 1
ATOM 780 N N . ALA A 1 96 ? 0.375 -1.901 0.752 1.00 98.12 96 ALA A N 1
ATOM 781 C CA . ALA A 1 96 ? -0.540 -1.116 1.566 1.00 98.12 96 ALA A CA 1
ATOM 782 C C . ALA A 1 96 ? -1.398 -2.052 2.421 1.00 98.12 96 ALA A C 1
ATOM 784 O O . ALA A 1 96 ? -1.904 -3.058 1.926 1.00 98.12 96 ALA A O 1
ATOM 785 N N . ARG A 1 97 ? -1.566 -1.709 3.696 1.00 98.44 97 ARG A N 1
ATOM 786 C CA . ARG A 1 97 ? -2.495 -2.349 4.627 1.00 98.44 97 ARG A CA 1
ATOM 787 C C . ARG A 1 97 ? -3.469 -1.300 5.105 1.00 98.44 97 ARG A C 1
ATOM 789 O O . ARG A 1 97 ? -3.071 -0.338 5.754 1.00 98.44 97 ARG A O 1
ATOM 796 N N . LEU A 1 98 ? -4.729 -1.481 4.761 1.00 98.44 98 LEU A N 1
ATOM 797 C CA . LEU A 1 98 ? -5.808 -0.592 5.134 1.00 98.44 98 LEU A CA 1
ATOM 798 C C . LEU A 1 98 ? -6.630 -1.253 6.228 1.00 98.44 98 LEU A C 1
ATOM 800 O O . LEU A 1 98 ? -6.825 -2.473 6.221 1.00 98.44 98 LEU A O 1
ATOM 804 N N . TRP A 1 99 ? -7.130 -0.450 7.159 1.00 97.94 99 TRP A N 1
ATOM 805 C CA . TRP A 1 99 ? -8.113 -0.916 8.124 1.00 97.94 99 TRP A CA 1
ATOM 806 C C . TRP A 1 99 ? -9.112 0.173 8.490 1.00 97.94 99 TRP A C 1
ATOM 808 O O . TRP A 1 99 ? -8.818 1.361 8.415 1.00 97.94 99 TRP A O 1
ATOM 818 N N . LYS A 1 100 ? -10.309 -0.243 8.895 1.00 98.12 100 LYS A N 1
ATOM 819 C CA . LYS A 1 100 ? -11.399 0.646 9.297 1.00 98.12 100 LYS A CA 1
ATOM 820 C C . LYS A 1 100 ? -12.151 0.020 10.461 1.00 98.12 100 LYS A C 1
ATOM 822 O O . LYS A 1 100 ? -12.699 -1.074 10.314 1.00 98.12 100 LYS A O 1
ATOM 827 N N . TYR A 1 101 ? -12.199 0.703 11.603 1.00 96.81 101 TYR A N 1
ATOM 828 C CA . TYR A 1 101 ? -13.082 0.304 12.701 1.00 96.81 101 TYR A CA 1
ATOM 829 C C . TYR A 1 101 ? -14.525 0.640 12.323 1.00 96.81 101 TYR A C 1
ATOM 831 O O . TYR A 1 101 ? -14.824 1.780 11.965 1.00 96.81 101 TYR A O 1
ATOM 839 N N . LEU A 1 102 ? -15.410 -0.351 12.367 1.00 96.88 102 LEU A N 1
ATOM 840 C CA . LEU A 1 102 ? -16.798 -0.206 11.934 1.00 96.88 102 LEU A CA 1
ATOM 841 C C . LEU A 1 102 ? -17.689 0.288 13.083 1.00 96.88 102 LEU A C 1
ATOM 843 O O . LEU A 1 102 ? -17.393 0.067 14.261 1.00 96.88 102 LEU A O 1
ATOM 847 N N . SER A 1 103 ? -18.787 0.957 12.734 1.00 95.56 103 SER A N 1
ATOM 848 C CA . SER A 1 103 ? -19.776 1.501 13.671 1.00 95.56 103 SER A CA 1
ATOM 849 C C . SER A 1 103 ? -21.158 0.847 13.508 1.00 95.56 103 SER A C 1
ATOM 851 O O . SER A 1 103 ? -21.330 -0.118 12.757 1.00 95.56 103 SER A O 1
ATOM 853 N N . GLY A 1 104 ? -22.153 1.339 14.258 1.00 94.81 104 GLY A N 1
ATOM 854 C CA . GLY A 1 104 ? -23.536 0.858 14.191 1.00 94.81 104 GLY A CA 1
ATOM 855 C C . GLY A 1 104 ? -23.666 -0.626 14.543 1.00 94.81 104 GLY A C 1
ATOM 856 O O . GLY A 1 104 ? -23.083 -1.093 15.521 1.00 94.81 104 GLY A O 1
ATOM 857 N N . ASP A 1 105 ? -24.397 -1.377 13.720 1.00 94.50 105 ASP A N 1
ATOM 858 C CA . ASP A 1 105 ? -24.618 -2.821 13.906 1.00 94.50 105 ASP A CA 1
ATOM 859 C C . ASP A 1 105 ? -23.335 -3.659 13.757 1.00 94.50 105 ASP A C 1
ATOM 861 O O . ASP A 1 105 ? -23.296 -4.827 14.144 1.00 94.50 105 ASP A O 1
ATOM 865 N N . GLN A 1 106 ? -22.273 -3.068 13.204 1.00 93.25 106 GLN A N 1
ATOM 866 C CA . GLN A 1 106 ? -20.964 -3.695 13.030 1.00 93.25 106 GLN A CA 1
ATOM 867 C C . GLN A 1 106 ? -19.940 -3.195 14.054 1.00 93.25 106 GLN A C 1
ATOM 869 O O . GLN A 1 106 ? -18.747 -3.460 13.908 1.00 93.25 106 GLN A O 1
ATOM 874 N N . LEU A 1 107 ? -20.374 -2.500 15.109 1.00 94.50 107 LEU A N 1
ATOM 875 C CA . LEU A 1 107 ? -19.476 -2.023 16.154 1.00 94.50 107 LEU A CA 1
ATOM 876 C C . LEU A 1 107 ? -18.616 -3.165 16.726 1.00 94.50 107 LEU A C 1
ATOM 878 O O . LEU A 1 107 ? -19.107 -4.245 17.057 1.00 94.50 107 LEU A O 1
ATOM 882 N N . GLY A 1 108 ? -17.313 -2.906 16.848 1.00 93.50 108 GLY A N 1
ATOM 883 C CA . GLY A 1 108 ? -16.323 -3.882 17.313 1.00 93.50 108 GLY A CA 1
ATOM 884 C C . GLY A 1 108 ? -15.760 -4.785 16.213 1.00 93.50 108 GLY A C 1
ATOM 885 O O . GLY A 1 108 ? -14.837 -5.551 16.485 1.00 93.50 108 GLY A O 1
ATOM 886 N N . TRP A 1 109 ? -16.272 -4.688 14.985 1.00 97.00 109 TRP A N 1
ATOM 887 C CA . TRP A 1 109 ? -15.629 -5.260 13.809 1.00 97.00 109 TRP A CA 1
ATOM 888 C C . TRP A 1 109 ? -14.639 -4.274 13.190 1.00 97.00 109 TRP A C 1
ATOM 890 O O . TRP A 1 109 ? -14.837 -3.058 13.217 1.00 97.00 109 TRP A O 1
ATOM 900 N N . THR A 1 110 ? -13.601 -4.820 12.570 1.00 97.75 110 THR A N 1
ATOM 901 C CA . THR A 1 110 ? -12.616 -4.074 11.790 1.00 97.75 110 THR A CA 1
ATOM 902 C C . THR A 1 110 ? -12.571 -4.647 10.383 1.00 97.75 110 THR A C 1
ATOM 904 O O . THR A 1 110 ? -12.346 -5.845 10.199 1.00 97.75 110 THR A O 1
ATOM 907 N N . TRP A 1 111 ? -12.790 -3.801 9.383 1.00 98.19 111 TRP A N 1
ATOM 908 C CA . TRP A 1 111 ? -12.523 -4.142 7.989 1.00 98.19 111 TRP A CA 1
ATOM 909 C C . TRP A 1 111 ? -11.041 -3.968 7.682 1.00 98.19 111 TRP A C 1
ATOM 911 O O . TRP A 1 111 ? -10.422 -3.039 8.195 1.00 98.19 111 TRP A O 1
ATOM 921 N N . HIS A 1 112 ? -10.486 -4.858 6.864 1.00 98.38 112 HIS A N 1
ATOM 922 C CA . HIS A 1 112 ? -9.095 -4.845 6.438 1.00 98.38 112 HIS A CA 1
ATOM 923 C C . HIS A 1 112 ? -8.967 -5.096 4.938 1.00 98.38 112 HIS A C 1
ATOM 925 O O . HIS A 1 112 ? -9.655 -5.964 4.392 1.00 98.38 112 HIS A O 1
ATOM 931 N N . GLN A 1 113 ? -8.004 -4.417 4.316 1.00 98.44 113 GLN A N 1
ATOM 932 C CA . GLN A 1 113 ? -7.583 -4.678 2.945 1.00 98.44 113 GLN A CA 1
ATOM 933 C C . GLN A 1 113 ? -6.063 -4.556 2.800 1.00 98.44 113 GLN A C 1
ATOM 935 O O . GLN A 1 113 ? -5.493 -3.492 3.018 1.00 98.44 113 GLN A O 1
ATOM 940 N N . ASP A 1 114 ? -5.417 -5.636 2.375 1.00 98.06 114 ASP A N 1
ATOM 941 C CA . ASP A 1 114 ? -3.993 -5.677 2.054 1.00 98.06 114 ASP A CA 1
ATOM 942 C C . ASP A 1 114 ? -3.802 -5.719 0.540 1.00 98.06 114 ASP A C 1
ATOM 944 O O . ASP A 1 114 ? -4.443 -6.524 -0.140 1.00 98.06 114 ASP A O 1
ATOM 948 N N . ILE A 1 115 ? -2.883 -4.913 0.015 1.00 98.00 115 ILE A N 1
ATOM 949 C CA . ILE A 1 115 ? -2.583 -4.821 -1.417 1.00 98.00 115 ILE A CA 1
ATOM 950 C C . ILE A 1 115 ? -1.065 -4.812 -1.619 1.00 98.00 115 ILE A C 1
ATOM 952 O O . ILE A 1 115 ? -0.354 -4.092 -0.922 1.00 98.00 115 ILE A O 1
ATOM 956 N N . GLU A 1 116 ? -0.568 -5.576 -2.592 1.00 98.38 116 GLU A N 1
ATOM 957 C CA . GLU A 1 116 ? 0.807 -5.494 -3.103 1.00 98.38 116 GLU A CA 1
ATOM 958 C C . GLU A 1 116 ? 0.770 -5.149 -4.592 1.00 98.38 116 GLU A C 1
ATOM 960 O O . GLU A 1 116 ? 0.042 -5.774 -5.370 1.00 98.38 116 GLU A O 1
ATOM 965 N N . VAL A 1 117 ? 1.573 -4.162 -4.983 1.00 98.00 117 VAL A N 1
ATOM 966 C CA . VAL A 1 117 ? 1.731 -3.730 -6.372 1.00 98.00 117 VAL A CA 1
ATOM 967 C C . VAL A 1 117 ? 3.198 -3.815 -6.760 1.00 98.00 117 VAL A C 1
ATOM 969 O O . VAL A 1 117 ? 4.063 -3.319 -6.040 1.00 98.00 117 VAL A O 1
ATOM 972 N N . VAL A 1 118 ? 3.465 -4.389 -7.930 1.00 98.31 118 VAL A N 1
ATOM 973 C CA . VAL A 1 118 ? 4.809 -4.551 -8.492 1.00 98.31 118 VAL A CA 1
ATOM 974 C C . VAL A 1 118 ? 4.870 -3.940 -9.886 1.00 98.31 118 VAL A C 1
ATOM 976 O O . VAL A 1 118 ? 3.958 -4.106 -10.697 1.00 98.31 118 VAL A O 1
ATOM 979 N N . TYR A 1 119 ? 5.966 -3.247 -10.171 1.00 98.12 119 TYR A N 1
ATOM 980 C CA . TYR A 1 119 ? 6.284 -2.699 -11.479 1.00 98.12 119 TYR A CA 1
ATOM 981 C C . TYR A 1 119 ? 7.099 -3.698 -12.310 1.00 98.12 119 TYR A C 1
ATOM 983 O O . TYR A 1 119 ? 8.201 -4.097 -11.929 1.00 98.12 119 TYR A O 1
ATOM 991 N N . SER A 1 120 ? 6.573 -4.090 -13.464 1.00 97.44 120 SER A N 1
ATOM 992 C CA . SER A 1 120 ? 7.236 -4.919 -14.469 1.00 97.44 120 SER A CA 1
ATOM 993 C C . SER A 1 120 ? 6.918 -4.357 -15.866 1.00 97.44 120 SER A C 1
ATOM 995 O O . SER A 1 120 ? 5.901 -4.708 -16.463 1.00 97.44 120 SER A O 1
ATOM 997 N N . PRO A 1 121 ? 7.728 -3.408 -16.368 1.00 95.44 121 PRO A N 1
ATOM 998 C CA . PRO A 1 121 ? 7.418 -2.685 -17.602 1.00 95.44 121 PRO A CA 1
ATOM 999 C C . PRO A 1 121 ? 7.520 -3.547 -18.862 1.00 95.44 121 PRO A C 1
ATOM 1001 O O . PRO A 1 121 ? 6.729 -3.366 -19.783 1.00 95.44 121 PRO A O 1
ATOM 1004 N N . ASP A 1 122 ? 8.472 -4.479 -18.891 1.00 94.56 122 ASP A N 1
ATOM 1005 C CA . ASP A 1 122 ? 8.825 -5.220 -20.107 1.00 94.56 122 ASP A CA 1
ATOM 1006 C C . ASP A 1 122 ? 8.112 -6.576 -20.212 1.00 94.56 122 ASP A C 1
ATOM 1008 O O . ASP A 1 122 ? 7.885 -7.087 -21.310 1.00 94.56 122 ASP A O 1
ATOM 1012 N N . HIS A 1 123 ? 7.736 -7.162 -19.071 1.00 95.44 123 HIS A N 1
ATOM 1013 C CA . HIS A 1 123 ? 7.177 -8.508 -18.999 1.00 95.44 123 HIS A CA 1
ATOM 1014 C C . HIS A 1 123 ? 5.927 -8.540 -18.114 1.00 95.44 123 HIS A C 1
ATOM 1016 O O . HIS A 1 123 ? 5.974 -8.135 -16.956 1.00 95.44 123 HIS A O 1
ATOM 1022 N N . PRO A 1 124 ? 4.787 -9.050 -18.604 1.00 95.12 124 PRO A N 1
ATOM 1023 C CA . PRO A 1 124 ? 3.601 -9.162 -17.772 1.00 95.12 124 PRO A CA 1
ATOM 1024 C C . PRO A 1 124 ? 3.780 -10.205 -16.667 1.00 95.12 124 PRO A C 1
ATOM 1026 O O . PRO A 1 124 ? 4.316 -11.293 -16.889 1.00 95.12 124 PRO A O 1
ATOM 1029 N N . ILE A 1 125 ? 3.260 -9.908 -15.475 1.00 97.25 125 ILE A N 1
ATOM 1030 C CA . ILE A 1 125 ? 3.216 -10.880 -14.381 1.00 97.25 125 ILE A CA 1
ATOM 1031 C C . ILE A 1 125 ? 1.993 -11.779 -14.589 1.00 97.25 125 ILE A C 1
ATOM 1033 O O . ILE A 1 125 ? 0.852 -11.375 -14.365 1.00 97.25 125 ILE A O 1
ATOM 1037 N N . LEU A 1 126 ? 2.228 -13.017 -15.029 1.00 95.19 126 LEU A N 1
ATOM 1038 C CA . LEU A 1 126 ? 1.156 -13.973 -15.312 1.00 95.19 126 LEU A CA 1
ATOM 1039 C C . LEU A 1 126 ? 0.280 -14.228 -14.078 1.00 95.19 126 LEU A C 1
ATOM 1041 O O . LEU A 1 126 ? 0.769 -14.577 -13.003 1.00 95.19 126 LEU A O 1
ATOM 1045 N N . GLY A 1 127 ? -1.032 -14.084 -14.262 1.00 95.19 127 GLY A N 1
ATOM 1046 C CA . GLY A 1 127 ? -2.028 -14.245 -13.202 1.00 95.19 127 GLY A CA 1
ATOM 1047 C C . GLY A 1 127 ? -2.200 -13.024 -12.298 1.00 95.19 127 GLY A C 1
ATOM 1048 O O . GLY A 1 127 ? -3.094 -13.051 -11.460 1.00 95.19 127 GLY A O 1
ATOM 1049 N N . ALA A 1 128 ? -1.397 -11.968 -12.464 1.00 97.38 128 ALA A N 1
ATOM 1050 C CA . ALA A 1 128 ? -1.602 -10.695 -11.785 1.00 97.38 128 ALA A CA 1
ATOM 1051 C C . ALA A 1 128 ? -2.672 -9.846 -12.485 1.00 97.38 128 ALA A C 1
ATOM 1053 O O . ALA A 1 128 ? -2.848 -9.929 -13.703 1.00 97.38 128 ALA A O 1
ATOM 1054 N N . PHE A 1 129 ? -3.351 -8.984 -11.728 1.00 96.06 129 PHE A N 1
ATOM 1055 C CA . PHE A 1 129 ? -4.227 -7.975 -12.321 1.00 96.06 129 PHE A CA 1
ATOM 1056 C C . PHE A 1 129 ? -3.379 -6.800 -12.800 1.00 96.06 129 PHE A C 1
ATOM 1058 O O . PHE A 1 129 ? -2.726 -6.140 -11.992 1.00 96.06 129 PHE A O 1
ATOM 1065 N N . ALA A 1 130 ? -3.383 -6.538 -14.106 1.00 97.00 130 ALA A N 1
ATOM 1066 C CA . ALA A 1 130 ? -2.760 -5.339 -14.651 1.00 97.00 130 ALA A CA 1
ATOM 1067 C C . ALA A 1 130 ? -3.520 -4.102 -14.158 1.00 97.00 130 ALA A C 1
ATOM 1069 O O . ALA A 1 130 ? -4.744 -4.025 -14.290 1.00 97.00 130 ALA A O 1
ATOM 1070 N N . ILE A 1 131 ? -2.795 -3.146 -13.586 1.00 95.94 131 ILE A N 1
ATOM 1071 C CA . ILE A 1 131 ? -3.371 -1.882 -13.145 1.00 95.94 131 ILE A CA 1
ATOM 1072 C C . ILE A 1 131 ? -3.427 -0.945 -14.360 1.00 95.94 131 ILE A C 1
ATOM 1074 O O . ILE A 1 131 ? -2.398 -0.757 -15.017 1.00 95.94 131 ILE A O 1
ATOM 1078 N N . PRO A 1 132 ? -4.602 -0.374 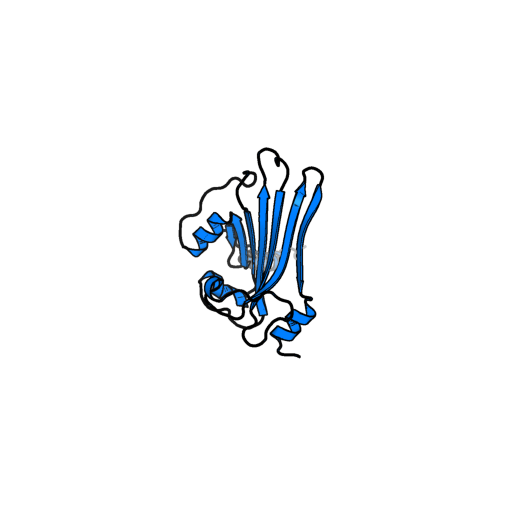-14.686 1.00 93.62 132 PRO A N 1
ATOM 1079 C CA . PRO A 1 132 ? -4.741 0.531 -15.821 1.00 93.62 132 PRO A CA 1
ATOM 1080 C C . PRO A 1 132 ? -3.833 1.760 -15.700 1.00 93.62 132 PRO A C 1
ATOM 1082 O O . PRO A 1 132 ? -3.579 2.255 -14.597 1.00 93.62 132 PRO A O 1
ATOM 1085 N N . GLN A 1 133 ? -3.374 2.282 -16.841 1.00 93.50 133 GLN A N 1
ATOM 1086 C CA . GLN A 1 133 ? -2.510 3.465 -16.886 1.00 93.50 133 GLN A CA 1
ATOM 1087 C C . GLN A 1 133 ? -3.179 4.675 -16.225 1.00 93.50 133 GLN A C 1
ATOM 1089 O O . GLN A 1 133 ? -2.505 5.469 -15.578 1.00 93.50 133 GLN A O 1
ATOM 1094 N N . GLU A 1 134 ? -4.497 4.801 -16.346 1.00 92.00 134 GLU A N 1
ATOM 1095 C CA . GLU A 1 134 ? -5.286 5.897 -15.786 1.00 92.00 134 GLU A CA 1
ATOM 1096 C C . GLU A 1 134 ? -5.180 5.965 -14.257 1.00 92.00 134 GLU A C 1
ATOM 1098 O O . GLU A 1 134 ? -5.275 7.048 -13.688 1.00 92.00 134 GLU A O 1
ATOM 1103 N N . ALA A 1 135 ? -4.954 4.826 -13.594 1.00 88.12 135 ALA A N 1
ATOM 1104 C CA . ALA A 1 135 ? -4.844 4.750 -12.140 1.00 88.12 135 ALA A CA 1
ATOM 1105 C C . ALA A 1 135 ? -3.428 5.057 -11.623 1.00 88.12 135 ALA A C 1
ATOM 1107 O O . ALA A 1 135 ? -3.282 5.525 -10.497 1.00 88.12 135 ALA A O 1
ATOM 1108 N N . MET A 1 136 ? -2.388 4.788 -12.420 1.00 89.12 136 MET A N 1
ATOM 1109 C CA . MET A 1 136 ? -0.986 4.886 -11.977 1.00 89.12 136 MET A CA 1
ATOM 1110 C C . MET A 1 136 ? -0.167 5.949 -12.718 1.00 89.12 136 MET A C 1
ATOM 1112 O O . MET A 1 136 ? 0.974 6.201 -12.347 1.00 89.12 136 MET A O 1
ATOM 1116 N N . GLY A 1 137 ? -0.698 6.536 -13.790 1.00 89.62 137 GLY A N 1
ATOM 1117 C CA . GLY A 1 137 ? 0.015 7.447 -14.691 1.00 89.62 137 GLY A CA 1
ATOM 1118 C C . GLY A 1 137 ? 0.936 6.752 -15.703 1.00 89.62 137 GLY A C 1
ATOM 1119 O O . GLY A 1 137 ? 1.319 7.366 -16.698 1.00 89.62 137 GLY A O 1
ATOM 1120 N N . LEU A 1 138 ? 1.255 5.469 -15.503 1.00 93.75 138 LEU A N 1
ATOM 1121 C CA . LEU A 1 138 ? 2.036 4.645 -16.427 1.00 93.75 138 LEU A CA 1
ATOM 1122 C C . LEU A 1 138 ? 1.554 3.188 -16.446 1.00 93.75 138 LEU A C 1
ATOM 1124 O O . LEU A 1 138 ? 0.972 2.688 -15.484 1.00 93.75 138 LEU A O 1
ATOM 1128 N N . THR A 1 139 ? 1.816 2.504 -17.557 1.00 95.38 139 THR A N 1
ATOM 1129 C CA . THR A 1 139 ? 1.604 1.058 -17.701 1.00 95.38 139 THR A CA 1
ATOM 1130 C C . THR A 1 139 ? 2.678 0.259 -16.964 1.00 95.38 139 THR A C 1
ATOM 1132 O O . THR A 1 139 ? 3.724 0.792 -16.610 1.00 95.38 139 THR A O 1
ATOM 1135 N N . GLY A 1 140 ? 2.463 -1.049 -16.804 1.00 96.12 140 GLY A N 1
ATOM 1136 C CA . GLY A 1 140 ? 3.472 -1.962 -16.254 1.00 96.12 140 GLY A CA 1
ATOM 1137 C C . GLY A 1 140 ? 3.354 -2.192 -14.750 1.00 96.12 140 GLY A C 1
ATOM 1138 O O . GLY A 1 140 ? 4.211 -2.851 -14.173 1.00 96.12 140 GLY A O 1
ATOM 1139 N N . PHE A 1 141 ? 2.304 -1.691 -14.101 1.00 97.62 141 PHE A N 1
ATOM 1140 C CA . PHE A 1 141 ? 1.986 -2.057 -12.724 1.00 97.62 141 PHE A CA 1
ATOM 1141 C C . PHE A 1 141 ? 1.016 -3.227 -12.668 1.00 97.62 141 PHE A C 1
ATOM 1143 O O . PHE A 1 141 ? 0.045 -3.292 -13.421 1.00 97.62 141 PHE A O 1
ATOM 1150 N N . TYR A 1 142 ? 1.261 -4.124 -11.723 1.00 98.19 142 TYR A N 1
ATOM 1151 C CA . TYR A 1 142 ? 0.451 -5.308 -11.506 1.00 98.19 142 TYR A CA 1
ATOM 1152 C C . TYR A 1 142 ? 0.149 -5.461 -10.021 1.00 98.19 142 TYR A C 1
ATOM 1154 O O . TYR A 1 142 ? 1.057 -5.399 -9.193 1.00 98.19 142 TYR A O 1
ATOM 1162 N N . CYS A 1 143 ? -1.116 -5.701 -9.688 1.00 97.94 143 CYS A N 1
ATOM 1163 C CA . CYS A 1 143 ? -1.515 -6.143 -8.360 1.00 97.94 143 CYS A CA 1
ATOM 1164 C C . CYS A 1 143 ? -1.185 -7.634 -8.228 1.00 97.94 143 CYS A C 1
ATOM 1166 O O . CYS A 1 143 ? -1.738 -8.469 -8.952 1.00 97.94 143 CYS A O 1
ATOM 1168 N N . THR A 1 144 ? -0.256 -7.962 -7.335 1.00 98.06 144 THR A N 1
ATOM 1169 C CA . THR A 1 144 ? 0.264 -9.321 -7.105 1.00 98.06 144 THR A CA 1
ATOM 1170 C C . THR A 1 144 ? -0.312 -9.960 -5.850 1.00 98.06 144 THR A C 1
ATOM 1172 O O . THR A 1 144 ? -0.261 -11.183 -5.713 1.00 98.06 144 THR A O 1
ATOM 1175 N N . ARG A 1 145 ? -0.904 -9.165 -4.957 1.00 98.06 145 ARG A N 1
ATOM 1176 C CA . ARG A 1 145 ? -1.645 -9.634 -3.785 1.00 98.06 145 ARG A CA 1
ATOM 1177 C C . ARG A 1 145 ? -2.778 -8.669 -3.477 1.00 98.06 145 ARG A C 1
ATOM 1179 O O . ARG A 1 145 ? -2.567 -7.463 -3.452 1.00 98.06 145 ARG A O 1
ATOM 1186 N N . GLN A 1 146 ? -3.952 -9.217 -3.190 1.00 97.75 146 GLN A N 1
ATOM 1187 C CA . GLN A 1 146 ? -5.100 -8.485 -2.676 1.00 97.75 146 GLN A CA 1
ATOM 1188 C C . GLN A 1 146 ? -5.855 -9.381 -1.701 1.00 97.75 146 GLN A C 1
ATOM 1190 O O . GLN A 1 146 ? -6.399 -10.413 -2.095 1.00 97.75 146 GLN A O 1
ATOM 1195 N N . GLN A 1 147 ? -5.896 -8.989 -0.435 1.00 98.06 147 GLN A N 1
ATOM 1196 C CA . GLN A 1 147 ? -6.635 -9.707 0.593 1.00 98.06 147 GLN A CA 1
ATOM 1197 C C . GLN A 1 147 ? -7.596 -8.753 1.284 1.00 98.06 147 GLN A C 1
ATOM 1199 O O . GLN A 1 147 ? -7.182 -7.710 1.766 1.00 98.06 147 GLN A O 1
ATOM 1204 N N . GLU A 1 148 ? -8.864 -9.126 1.366 1.00 98.44 148 GLU A N 1
ATOM 1205 C CA . GLU A 1 148 ? -9.903 -8.354 2.036 1.00 98.44 148 GLU A CA 1
ATOM 1206 C C . GLU A 1 148 ? -10.602 -9.242 3.060 1.00 98.44 148 GLU A C 1
ATOM 1208 O O . GLU A 1 148 ? -10.973 -10.385 2.765 1.00 98.44 148 GLU A O 1
ATOM 1213 N N . TYR A 1 149 ? -10.753 -8.749 4.285 1.00 98.38 149 TYR A N 1
ATOM 1214 C CA . TYR A 1 149 ? -11.356 -9.520 5.364 1.00 98.38 149 TYR A CA 1
ATOM 1215 C C . TYR A 1 149 ? -11.940 -8.635 6.465 1.00 98.38 149 TYR A C 1
ATOM 1217 O O . TYR A 1 149 ? -11.552 -7.487 6.656 1.00 98.38 149 TYR A O 1
ATOM 1225 N N . LEU A 1 150 ? -12.852 -9.217 7.236 1.00 98.25 150 LEU A N 1
ATOM 1226 C CA . LEU A 1 150 ? -13.369 -8.654 8.475 1.00 98.25 150 LEU A CA 1
ATOM 1227 C C . LEU A 1 150 ? -12.745 -9.380 9.666 1.00 98.25 150 LEU A C 1
ATOM 1229 O O . LEU A 1 150 ? -12.670 -10.612 9.672 1.00 98.25 150 LEU A O 1
ATOM 1233 N N . LEU A 1 151 ? -12.333 -8.626 10.679 1.00 97.88 151 LEU A N 1
ATOM 1234 C CA . LEU A 1 151 ? -11.927 -9.133 11.983 1.00 97.88 151 LEU A CA 1
ATOM 1235 C C . LEU A 1 151 ? -12.986 -8.733 13.010 1.00 97.88 151 LEU A C 1
ATOM 1237 O O . LEU A 1 151 ? -13.280 -7.554 13.172 1.00 97.88 151 LEU A O 1
ATOM 1241 N N . GLY A 1 152 ? -13.588 -9.707 13.680 1.00 95.94 152 GLY A N 1
ATOM 1242 C CA . GLY A 1 152 ? -14.603 -9.450 14.692 1.00 95.94 152 GLY A CA 1
ATOM 1243 C C . GLY A 1 152 ? -14.029 -9.266 16.100 1.00 95.94 152 GLY A C 1
ATOM 1244 O O . GLY A 1 152 ? -12.859 -9.575 16.347 1.00 95.94 152 GLY A O 1
ATOM 1245 N N . PRO A 1 153 ? -14.863 -8.840 17.063 1.00 92.50 153 PRO A N 1
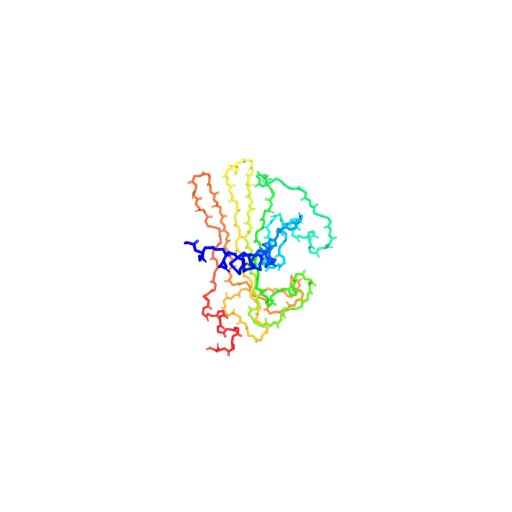ATOM 1246 C CA . PRO A 1 153 ? -14.426 -8.453 18.410 1.00 92.50 153 PRO A CA 1
ATOM 1247 C C . PRO A 1 153 ? -13.825 -9.593 19.251 1.00 92.50 153 PRO A C 1
ATOM 1249 O O . PRO A 1 153 ? -13.186 -9.332 20.269 1.00 92.50 153 PRO A O 1
ATOM 1252 N N . HIS A 1 154 ? -14.007 -10.854 18.846 1.00 93.75 154 HIS A N 1
ATOM 1253 C CA . HIS A 1 154 ? -13.421 -12.027 19.506 1.00 93.75 154 HIS A CA 1
ATOM 1254 C C . HIS A 1 154 ? -12.326 -12.694 18.660 1.00 93.75 154 HIS A C 1
ATOM 1256 O O . HIS A 1 154 ? -11.957 -13.840 18.906 1.00 93.75 154 HIS A O 1
ATOM 1262 N N . GLY A 1 155 ? -11.801 -11.983 17.656 1.00 91.19 155 GLY A N 1
ATOM 1263 C CA . GLY A 1 155 ? -10.736 -12.465 16.779 1.00 91.19 155 GLY A CA 1
ATOM 1264 C C . GLY A 1 155 ? -11.212 -13.358 15.632 1.00 91.19 155 GLY A C 1
ATOM 1265 O O . GLY A 1 155 ? -10.377 -13.895 14.906 1.00 91.19 155 GLY A O 1
ATOM 1266 N N . GLN A 1 156 ? -12.526 -13.525 15.430 1.00 95.44 156 GLN A N 1
ATOM 1267 C CA . GLN A 1 156 ? -13.042 -14.237 14.261 1.00 95.44 156 GLN A CA 1
ATOM 1268 C C . GLN A 1 156 ? -12.671 -13.502 12.969 1.00 95.44 156 GLN A C 1
ATOM 1270 O O . GLN A 1 156 ? -12.833 -12.287 12.878 1.00 95.44 156 GLN A O 1
ATOM 1275 N N . ARG A 1 157 ? -12.195 -14.241 11.963 1.00 96.50 157 ARG A N 1
ATOM 1276 C CA . ARG A 1 157 ? -11.814 -13.687 10.662 1.00 96.50 157 ARG A CA 1
ATOM 1277 C C . ARG A 1 157 ? -12.753 -14.193 9.573 1.00 96.50 157 ARG A C 1
ATOM 1279 O O . ARG A 1 157 ? -12.844 -15.400 9.365 1.00 96.50 157 ARG A O 1
ATOM 1286 N N . THR A 1 158 ? -13.381 -13.274 8.848 1.00 97.12 158 THR A N 1
ATOM 1287 C CA . THR A 1 158 ? -14.202 -13.574 7.668 1.00 97.12 158 THR A CA 1
ATOM 1288 C C . THR A 1 158 ? -13.486 -13.056 6.432 1.00 97.12 158 THR A C 1
ATOM 1290 O O . THR A 1 158 ? -13.330 -11.849 6.275 1.00 97.12 158 THR A O 1
ATOM 1293 N N . VAL A 1 159 ? -13.030 -13.957 5.565 1.00 97.69 159 VAL A N 1
ATOM 1294 C CA . VAL A 1 159 ? -12.367 -13.588 4.307 1.00 97.69 159 VAL A CA 1
ATOM 1295 C C . VAL A 1 159 ? -13.425 -13.217 3.270 1.00 97.69 159 VAL A C 1
ATOM 1297 O O . VAL A 1 159 ? -14.365 -13.978 3.053 1.00 97.69 159 VAL A O 1
ATOM 1300 N N . ILE A 1 160 ? -13.258 -12.053 2.645 1.00 97.19 160 ILE A N 1
ATOM 1301 C CA . ILE A 1 160 ? -14.092 -11.555 1.544 1.00 97.19 160 ILE A CA 1
ATOM 1302 C C . ILE A 1 160 ? -13.395 -11.852 0.214 1.00 97.19 160 ILE A C 1
ATOM 1304 O O . ILE A 1 160 ? -13.996 -12.428 -0.691 1.00 97.19 160 ILE A O 1
ATOM 1308 N N . GLN A 1 161 ? -12.105 -11.526 0.126 1.00 96.12 161 GLN A N 1
ATOM 1309 C CA . GLN A 1 16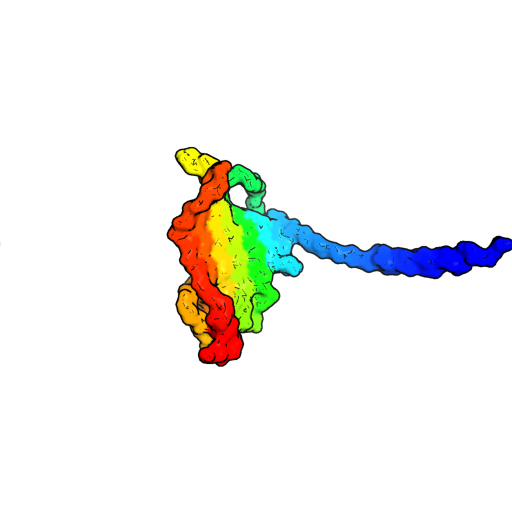1 ? -11.274 -11.775 -1.045 1.00 96.12 161 GLN A CA 1
ATOM 1310 C C . GLN A 1 161 ? -9.885 -12.242 -0.611 1.00 96.12 161 GLN A C 1
ATOM 1312 O O . GLN A 1 161 ? -9.313 -11.715 0.341 1.00 96.12 161 GLN A O 1
ATOM 1317 N N . ASP A 1 162 ? -9.331 -13.225 -1.319 1.00 96.75 162 ASP A N 1
ATOM 1318 C CA . ASP A 1 162 ? -7.955 -13.679 -1.119 1.00 96.75 162 ASP A CA 1
ATOM 1319 C C . ASP A 1 162 ? -7.323 -14.020 -2.466 1.00 96.75 162 ASP A C 1
ATOM 1321 O O . ASP A 1 162 ? -7.614 -15.043 -3.088 1.00 96.75 162 ASP A O 1
ATOM 1325 N N . PHE A 1 163 ? -6.496 -13.104 -2.946 1.00 97.12 163 PHE A N 1
ATOM 1326 C CA . PHE A 1 163 ? -5.797 -13.200 -4.209 1.00 97.12 163 PHE A CA 1
ATOM 1327 C C . PHE A 1 163 ? -4.299 -13.027 -3.972 1.00 97.12 163 PHE A C 1
ATOM 1329 O O . PHE A 1 163 ? -3.862 -12.068 -3.334 1.00 97.12 163 PHE A O 1
ATOM 1336 N N . TYR A 1 164 ? -3.504 -13.938 -4.527 1.00 97.19 164 TYR A N 1
ATOM 1337 C CA . TYR A 1 164 ? -2.054 -13.823 -4.521 1.00 97.19 164 TYR A CA 1
ATOM 1338 C C . TYR A 1 164 ? -1.436 -14.515 -5.737 1.00 97.19 164 TYR A C 1
ATOM 1340 O O . TYR A 1 164 ? -1.851 -15.599 -6.156 1.00 97.19 164 TYR A O 1
ATOM 1348 N N . VAL A 1 165 ? -0.381 -13.911 -6.268 1.00 97.25 165 VAL A N 1
ATOM 1349 C CA . VAL A 1 165 ? 0.499 -14.496 -7.276 1.00 97.25 165 VAL A CA 1
ATOM 1350 C C . VAL A 1 165 ? 1.718 -15.076 -6.570 1.00 97.25 165 VAL A C 1
ATOM 1352 O O . VAL A 1 165 ? 2.289 -14.478 -5.658 1.00 97.25 165 VAL A O 1
ATOM 1355 N N . LYS A 1 166 ? 2.152 -16.270 -6.980 1.00 96.94 166 LYS A N 1
ATOM 1356 C CA . LYS A 1 166 ? 3.356 -16.884 -6.406 1.00 96.94 166 LYS A CA 1
ATOM 1357 C C . LYS A 1 166 ? 4.569 -15.991 -6.658 1.00 96.94 166 LYS A C 1
ATOM 1359 O O . LYS A 1 166 ? 4.855 -15.639 -7.799 1.00 96.94 166 LYS A O 1
ATOM 1364 N N . LYS A 1 167 ? 5.359 -15.736 -5.613 1.00 95.12 167 LYS A N 1
ATOM 1365 C CA . LYS A 1 167 ? 6.569 -14.901 -5.692 1.00 95.12 167 LYS A CA 1
ATOM 1366 C C . LYS A 1 167 ? 7.559 -15.348 -6.774 1.00 95.12 167 LYS A C 1
ATOM 1368 O O . LYS A 1 167 ? 8.210 -14.511 -7.383 1.00 95.12 167 LYS A O 1
ATOM 1373 N N . SER A 1 168 ? 7.657 -16.649 -7.055 1.00 96.12 168 SER A N 1
ATOM 1374 C CA . SER A 1 168 ? 8.502 -17.162 -8.142 1.00 96.12 168 SER A CA 1
ATOM 1375 C C . SER A 1 168 ? 8.063 -16.685 -9.530 1.00 96.12 168 SER A C 1
ATOM 1377 O O . SER A 1 168 ? 8.919 -16.433 -10.370 1.00 96.12 168 SER A O 1
ATOM 1379 N N . VAL A 1 169 ? 6.756 -16.531 -9.764 1.00 96.62 169 VAL A N 1
ATOM 1380 C CA . VAL A 1 169 ? 6.200 -15.995 -11.018 1.00 96.62 169 VAL A CA 1
ATOM 1381 C C . VAL A 1 169 ? 6.501 -14.502 -11.131 1.00 96.62 169 VAL A C 1
ATOM 1383 O O . VAL A 1 169 ? 6.949 -14.049 -12.178 1.00 96.62 169 VAL A O 1
ATOM 1386 N N . VAL A 1 170 ? 6.340 -13.759 -10.031 1.00 96.19 170 VAL A N 1
ATOM 1387 C CA . VAL A 1 170 ? 6.692 -12.331 -9.963 1.00 96.19 170 VAL A CA 1
ATOM 1388 C C . VAL A 1 170 ? 8.180 -12.123 -10.261 1.00 96.19 170 VAL A C 1
ATOM 1390 O O . VAL A 1 170 ? 8.531 -11.318 -11.115 1.00 96.19 170 VAL A O 1
ATOM 1393 N N . ILE A 1 171 ? 9.059 -12.892 -9.606 1.00 95.25 171 ILE A N 1
ATOM 1394 C CA . ILE A 1 171 ? 10.511 -12.809 -9.816 1.00 95.25 171 ILE A CA 1
ATOM 1395 C C . ILE A 1 171 ? 10.856 -13.087 -11.275 1.00 95.25 171 ILE A C 1
ATOM 1397 O O . ILE A 1 171 ? 11.574 -12.286 -11.858 1.00 95.25 171 ILE A O 1
ATOM 1401 N N . LYS A 1 172 ? 10.332 -14.176 -11.858 1.00 94.50 172 LYS A N 1
ATOM 1402 C CA . LYS A 1 172 ? 10.546 -14.538 -13.267 1.00 94.50 172 LYS A CA 1
ATOM 1403 C C . LYS A 1 172 ? 10.246 -13.380 -14.220 1.00 94.50 172 LYS A C 1
ATOM 1405 O O . LYS A 1 172 ? 11.092 -13.061 -15.047 1.00 94.50 172 LYS A O 1
ATOM 1410 N N . ALA A 1 173 ? 9.099 -12.722 -14.045 1.00 94.06 173 ALA A N 1
ATOM 1411 C CA . ALA A 1 173 ? 8.723 -11.565 -14.853 1.00 94.06 173 ALA A CA 1
ATOM 1412 C C . ALA A 1 173 ? 9.699 -10.388 -14.673 1.00 94.06 173 ALA A C 1
ATOM 1414 O O . ALA A 1 173 ? 10.155 -9.817 -15.656 1.00 94.06 173 ALA A O 1
ATOM 1415 N N . ILE A 1 174 ? 10.094 -10.066 -13.434 1.00 94.12 174 ILE A N 1
ATOM 1416 C CA . ILE A 1 174 ? 11.038 -8.967 -13.150 1.00 94.12 174 ILE A CA 1
ATOM 1417 C C . ILE A 1 174 ? 12.397 -9.186 -13.828 1.00 94.12 174 ILE A C 1
ATOM 1419 O O . ILE A 1 174 ? 12.995 -8.231 -14.314 1.00 94.12 174 ILE A O 1
ATOM 1423 N N . ILE A 1 175 ? 12.899 -10.423 -13.844 1.00 92.50 175 ILE A N 1
ATOM 1424 C CA . ILE A 1 175 ? 14.225 -10.751 -14.395 1.00 92.50 175 ILE A CA 1
ATOM 1425 C C . ILE A 1 175 ? 14.189 -11.194 -15.866 1.00 92.50 175 ILE A C 1
ATOM 1427 O O . ILE A 1 175 ? 15.236 -11.544 -16.407 1.00 92.50 175 ILE A O 1
ATOM 1431 N N . GLY A 1 176 ? 13.012 -11.212 -16.500 1.00 82.06 176 GLY A N 1
ATOM 1432 C CA . GLY A 1 176 ? 12.839 -11.615 -17.899 1.00 82.06 176 GLY A CA 1
ATOM 1433 C C . GLY A 1 176 ? 13.102 -13.099 -18.176 1.00 82.06 176 GLY A C 1
ATOM 1434 O O . GLY A 1 176 ? 13.556 -13.450 -19.262 1.00 82.06 176 GLY A O 1
ATOM 1435 N N . LEU A 1 177 ? 12.858 -13.979 -17.199 1.00 71.81 177 LEU A N 1
ATOM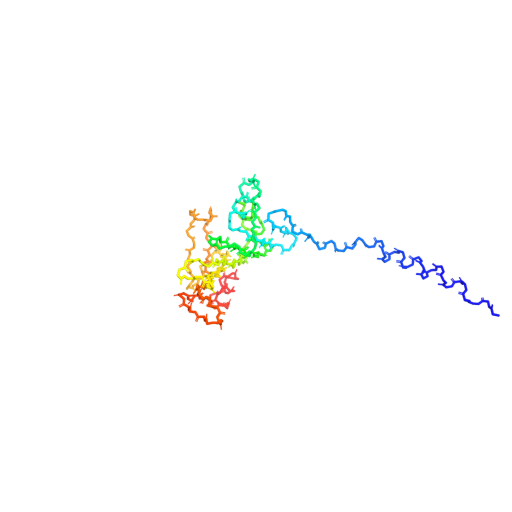 1436 C CA . LEU A 1 177 ? 12.940 -15.429 -17.394 1.00 71.81 177 LEU A CA 1
ATOM 1437 C C . LEU A 1 177 ? 11.549 -16.007 -17.682 1.00 71.81 177 LEU A C 1
ATOM 1439 O O . LEU A 1 177 ? 10.654 -15.898 -16.843 1.00 71.81 177 LEU A O 1
ATOM 1443 N N . GLU A 1 178 ? 11.399 -16.668 -18.831 1.00 58.22 178 GLU A N 1
ATOM 1444 C CA . GLU A 1 178 ? 10.188 -17.419 -19.209 1.00 58.22 178 GLU A CA 1
ATOM 1445 C C . GLU A 1 178 ? 9.957 -18.650 -18.298 1.00 58.22 178 GLU A C 1
ATOM 1447 O O . GLU A 1 178 ? 10.914 -19.348 -17.880 1.00 58.22 178 GLU A O 1
#

Radius of gyration: 23.07 Å; Cα contacts (8 Å, |Δi|>4): 319; chains: 1; bounding box: 76×38×63 Å

Solvent-accessible surface area (backbone atoms only — not comparable to full-atom values): 9850 Å² total; per-residue (Å²): 142,90,72,78,71,76,60,50,56,62,53,50,52,53,50,51,56,61,68,64,47,78,70,82,71,72,72,65,59,46,91,48,24,43,21,83,86,76,34,35,35,51,38,38,50,67,23,54,52,19,60,66,70,74,44,80,62,70,92,78,63,98,81,48,59,77,45,51,32,32,39,37,40,46,40,83,36,29,54,43,47,73,72,79,36,77,54,77,45,63,63,14,30,40,39,38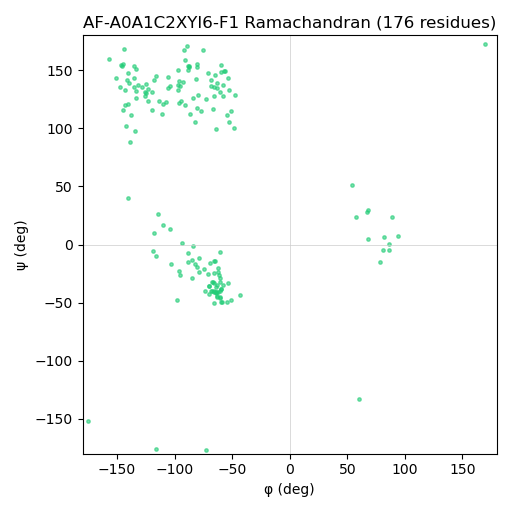,42,35,38,28,36,38,54,79,99,43,52,62,25,31,42,36,40,36,40,30,39,39,31,24,72,90,34,78,47,80,89,36,49,74,45,57,37,91,82,66,81,45,71,33,34,26,40,39,30,40,38,30,33,38,37,38,78,85,70,50,73,48,78,78,41,84,46,74,47,61,67,69,53,48,50,27,23,48,73,72,49,133

Foldseek 3Di:
DPDDPPVVVVVVVVVVVVVPPPPPPPQDQPPLQDDLVQQKRWFFPVSLVCQLVVHDHDDDDPPDAPTKIKIKHWDPQCSCLSNPDHGVAFFTKMKMKIKGQHDDPQHQKMKIKIWIKGFQPPFDQPQWQWDDCVVRVDGRITTAWIWIWMQGNVRDIGTPDTGHHPVVSSVCSRVVHD

Mean predicted aligned error: 9.07 Å